Protein AF-A0A0P7HEC7-F1 (afdb_monomer_lite)

pLDDT: mean 74.27, std 22.06, range [27.86, 97.38]

Structure (mmCIF, N/CA/C/O backbone):
data_AF-A0A0P7HEC7-F1
#
_entry.id   AF-A0A0P7HEC7-F1
#
loop_
_atom_site.group_PDB
_atom_site.id
_atom_site.type_symbol
_atom_site.label_atom_id
_atom_site.label_alt_id
_atom_site.label_comp_id
_atom_site.label_asym_id
_atom_site.label_entity_id
_atom_site.label_seq_id
_atom_site.pdbx_PDB_ins_code
_atom_site.Cartn_x
_atom_site.Cartn_y
_atom_site.Cartn_z
_atom_site.occupancy
_atom_site.B_iso_or_equiv
_atom_site.auth_seq_id
_atom_site.auth_comp_id
_atom_site.auth_asym_id
_atom_site.auth_atom_id
_atom_site.pdbx_PDB_model_num
ATOM 1 N N . MET A 1 1 ? -49.179 41.504 52.721 1.00 42.25 1 MET A N 1
ATOM 2 C CA . MET A 1 1 ? -49.338 40.264 51.941 1.00 42.25 1 MET A CA 1
ATOM 3 C C . MET A 1 1 ? -48.075 40.145 51.102 1.00 42.25 1 MET A C 1
ATOM 5 O O . MET A 1 1 ? -48.027 40.761 50.051 1.00 42.25 1 MET A O 1
ATOM 9 N N . SER A 1 2 ? -46.944 39.701 51.650 1.00 48.88 2 SER A N 1
ATOM 10 C CA . SER A 1 2 ? -46.629 38.392 52.275 1.00 48.88 2 SER A CA 1
ATOM 11 C C . SER A 1 2 ? -45.800 37.576 51.281 1.00 48.88 2 SER A C 1
ATOM 13 O O . SER A 1 2 ? -46.114 37.597 50.097 1.00 48.88 2 SER A O 1
ATOM 15 N N . ASP A 1 3 ? -44.767 36.846 51.680 1.00 44.19 3 ASP A N 1
ATOM 16 C CA . ASP A 1 3 ? -43.976 36.936 52.916 1.00 44.19 3 ASP A CA 1
ATOM 17 C C . ASP A 1 3 ? -42.565 36.414 52.612 1.00 44.19 3 ASP A C 1
ATOM 19 O O . ASP A 1 3 ? -42.391 35.676 51.638 1.00 44.19 3 ASP A O 1
ATOM 23 N N . SER A 1 4 ? -41.555 36.807 53.390 1.00 49.16 4 SER A N 1
ATOM 24 C CA . SER A 1 4 ? -40.197 36.287 53.172 1.00 49.16 4 SER A CA 1
ATOM 25 C C . SER A 1 4 ? -40.102 34.839 53.649 1.00 49.16 4 SER A C 1
ATOM 27 O O . SER A 1 4 ? -40.561 34.517 54.740 1.00 49.16 4 SER A O 1
ATOM 29 N N . GLY A 1 5 ? -39.479 33.977 52.840 1.00 49.50 5 GLY A N 1
ATOM 30 C CA . GLY A 1 5 ? -39.213 32.588 53.210 1.00 49.50 5 GLY A CA 1
ATOM 31 C C . GLY A 1 5 ? -38.307 32.502 54.439 1.00 49.50 5 GLY A C 1
ATOM 32 O O . GLY A 1 5 ? -37.194 33.025 54.425 1.00 49.50 5 GLY A O 1
ATOM 33 N N . ASP A 1 6 ? -38.825 31.857 55.479 1.00 54.97 6 ASP A N 1
ATOM 34 C CA . ASP A 1 6 ? -38.212 31.697 56.797 1.00 54.97 6 ASP A CA 1
ATOM 35 C C . ASP A 1 6 ? -36.971 30.778 56.773 1.00 54.97 6 ASP A C 1
ATOM 37 O O . ASP A 1 6 ? -36.900 29.826 55.991 1.00 54.97 6 ASP A O 1
ATOM 41 N N . LEU A 1 7 ? -35.993 31.070 57.636 1.00 51.75 7 LEU A N 1
ATOM 42 C CA . LEU A 1 7 ? -34.738 30.326 57.801 1.00 51.75 7 LEU A CA 1
ATOM 43 C C . LEU A 1 7 ? -34.460 30.089 59.297 1.00 51.75 7 LEU A C 1
ATOM 45 O O . LEU A 1 7 ? -33.872 30.931 59.973 1.00 51.75 7 LEU A O 1
ATOM 49 N N . GLY A 1 8 ? -34.826 28.901 59.776 1.00 38.62 8 GLY A N 1
ATOM 50 C CA . GLY A 1 8 ? -34.527 28.333 61.099 1.00 38.62 8 GLY A CA 1
ATOM 51 C C . GLY A 1 8 ? -35.087 26.904 61.130 1.00 38.62 8 GLY A C 1
ATOM 52 O O . GLY A 1 8 ? -36.116 26.649 60.517 1.00 38.62 8 GLY A O 1
ATOM 53 N N . ASP A 1 9 ? -34.452 25.887 61.704 1.00 49.09 9 ASP A N 1
ATOM 54 C CA . ASP A 1 9 ? -33.803 25.830 63.015 1.00 49.09 9 ASP A CA 1
ATOM 55 C C . ASP A 1 9 ? -32.771 24.674 63.041 1.00 49.09 9 ASP A C 1
ATOM 57 O O . ASP A 1 9 ? -32.895 23.694 62.302 1.00 49.09 9 ASP A O 1
ATOM 61 N N . PHE A 1 10 ? -31.757 24.785 63.898 1.00 44.22 10 PHE A N 1
ATOM 62 C CA . PHE A 1 10 ? -30.778 23.745 64.213 1.00 44.22 10 PHE A CA 1
ATOM 63 C C . PHE A 1 10 ? -30.640 23.691 65.737 1.00 44.22 10 PHE A C 1
ATOM 65 O O . PHE A 1 10 ? -30.068 24.608 66.325 1.00 44.22 10 PHE A O 1
ATOM 72 N N . THR A 1 11 ? -31.129 22.623 66.375 1.00 45.97 11 THR A N 1
ATOM 73 C CA . THR A 1 11 ? -30.955 22.403 67.822 1.00 45.97 11 THR A CA 1
ATOM 74 C C . THR A 1 11 ? -30.885 20.913 68.208 1.00 45.97 11 THR A C 1
ATOM 76 O O . THR A 1 11 ? -31.860 20.172 68.154 1.00 45.97 11 THR A O 1
ATOM 79 N N . ASP A 1 12 ? -29.673 20.503 68.587 1.00 41.62 12 ASP A N 1
ATOM 80 C CA . ASP A 1 12 ? -29.275 19.627 69.706 1.00 41.62 12 ASP A CA 1
ATOM 81 C C . ASP A 1 12 ? -30.075 18.365 70.122 1.00 41.62 12 ASP A C 1
ATOM 83 O O . ASP A 1 12 ? -31.046 18.391 70.872 1.00 41.62 12 ASP A O 1
ATOM 87 N N . TYR A 1 13 ? -29.499 17.213 69.762 1.00 40.72 13 TYR A N 1
ATOM 88 C CA . TYR A 1 13 ? -28.822 16.261 70.674 1.00 40.72 13 TYR A CA 1
ATOM 89 C C . TYR A 1 13 ? -29.339 16.055 72.126 1.00 40.72 13 TYR A C 1
ATOM 91 O O . TYR A 1 13 ? -29.051 16.854 73.016 1.00 40.72 13 TYR A O 1
ATOM 99 N N . ALA A 1 14 ? -29.903 14.869 72.424 1.00 39.88 14 ALA A N 1
ATOM 100 C CA . ALA A 1 14 ? -29.883 14.248 73.765 1.00 39.88 14 ALA A CA 1
ATOM 101 C C . ALA A 1 14 ? -30.193 12.727 73.737 1.00 39.88 14 ALA A C 1
ATOM 103 O O . ALA A 1 14 ? -31.122 12.306 73.053 1.00 39.88 14 ALA A O 1
ATOM 104 N N . GLY A 1 15 ? -29.473 11.921 74.540 1.00 36.81 15 GLY A N 1
ATOM 105 C CA . GLY A 1 15 ? -29.709 10.472 74.745 1.00 36.81 15 GLY A CA 1
ATOM 106 C C . GLY A 1 15 ? -28.471 9.602 74.439 1.00 36.81 15 GLY A C 1
ATOM 107 O O . GLY A 1 15 ? -28.297 9.224 73.291 1.00 36.81 15 GLY A O 1
ATOM 108 N N . SER A 1 16 ? -27.486 9.357 75.317 1.00 37.19 16 SER A N 1
ATOM 109 C CA . SER A 1 16 ? -27.449 8.939 76.741 1.00 37.19 16 SER A CA 1
ATOM 110 C C . SER A 1 16 ? -27.367 7.413 76.952 1.00 37.19 16 SER A C 1
ATOM 112 O O . SER A 1 16 ? -28.345 6.711 76.704 1.00 37.19 16 SER A O 1
ATOM 114 N N . GLY A 1 17 ? -26.244 6.953 77.530 1.00 34.25 17 GLY A N 1
ATOM 115 C CA . GLY A 1 17 ? -26.183 5.795 78.441 1.00 34.25 17 GLY A CA 1
ATOM 116 C C . GLY A 1 17 ? -25.389 4.556 77.991 1.00 34.25 17 GLY A C 1
ATOM 117 O O . GLY A 1 17 ? -25.872 3.807 77.147 1.00 34.25 17 GLY A O 1
ATOM 118 N N . GLY A 1 18 ? -24.251 4.270 78.650 1.00 33.72 18 GLY A N 1
ATOM 119 C CA . GLY A 1 18 ? -23.611 2.939 78.637 1.00 33.72 18 GLY A CA 1
ATOM 120 C C . GLY A 1 18 ? -22.081 2.929 78.788 1.00 33.72 18 GLY A C 1
ATOM 121 O O . GLY A 1 18 ? -21.397 2.684 77.800 1.00 33.72 18 GLY A O 1
ATOM 122 N N . ASP A 1 19 ? -21.562 3.173 79.996 1.00 35.56 19 ASP A N 1
ATOM 123 C CA . ASP A 1 19 ? -20.121 3.133 80.327 1.00 35.56 19 ASP A CA 1
ATOM 124 C C . ASP A 1 19 ? -19.626 1.734 80.796 1.00 35.56 19 ASP A C 1
ATOM 126 O O . ASP A 1 19 ? -20.445 0.891 81.165 1.00 35.56 19 ASP A O 1
ATOM 130 N N . ASP A 1 20 ? -18.287 1.576 80.865 1.00 36.34 20 ASP A N 1
ATOM 131 C CA . ASP A 1 20 ? -17.500 0.747 81.824 1.00 36.34 20 ASP A CA 1
ATOM 132 C C . ASP A 1 20 ? -17.572 -0.814 81.755 1.00 36.34 20 ASP A C 1
ATOM 134 O O . ASP A 1 20 ? -18.636 -1.407 81.641 1.00 36.34 20 ASP A O 1
ATOM 138 N N . ASP A 1 21 ? -16.511 -1.635 81.871 1.00 33.78 21 ASP A N 1
ATOM 139 C CA . ASP A 1 21 ? -15.107 -1.480 82.305 1.00 33.78 21 ASP A CA 1
ATOM 140 C C . ASP A 1 21 ? -14.272 -2.767 81.980 1.00 33.78 21 ASP A C 1
ATOM 142 O O . ASP A 1 21 ? -14.770 -3.792 81.511 1.00 33.78 21 ASP A O 1
ATOM 146 N N . ALA A 1 22 ? -12.972 -2.675 82.242 1.00 34.56 22 ALA A N 1
ATOM 147 C CA . ALA A 1 22 ? -11.799 -3.450 81.873 1.00 34.56 22 ALA A CA 1
ATOM 148 C C . ALA A 1 22 ? -11.555 -4.893 82.418 1.00 34.56 22 ALA A C 1
ATOM 150 O O . ALA A 1 22 ? -11.567 -5.157 83.614 1.00 34.56 22 ALA A O 1
ATOM 151 N N . SER A 1 23 ? -10.955 -5.712 81.535 1.00 33.25 23 SER A N 1
ATOM 152 C CA . SER A 1 23 ? -9.650 -6.416 81.716 1.00 33.25 23 SER A CA 1
ATOM 153 C C . SER A 1 23 ? -9.446 -7.681 82.592 1.00 33.25 23 SER A C 1
ATOM 155 O O . SER A 1 23 ? -10.156 -7.956 83.547 1.00 33.25 23 SER A O 1
ATOM 157 N N . ALA A 1 24 ? -8.337 -8.373 82.250 1.00 33.00 24 ALA A N 1
ATOM 158 C CA . ALA A 1 24 ? -7.651 -9.516 82.891 1.00 33.00 24 ALA A CA 1
ATOM 159 C C . ALA A 1 24 ? -8.385 -10.884 82.820 1.00 33.00 24 ALA A C 1
ATOM 161 O O . ALA A 1 24 ? -9.403 -11.068 83.471 1.00 33.00 24 ALA A O 1
ATOM 162 N N . ALA A 1 25 ? -8.029 -11.872 81.983 1.00 33.06 25 ALA A N 1
ATOM 163 C CA . ALA A 1 25 ? -6.751 -12.513 81.594 1.00 33.06 25 ALA A CA 1
ATOM 164 C C . ALA A 1 25 ? -6.381 -13.762 82.426 1.00 33.06 25 ALA A C 1
ATOM 166 O O . ALA A 1 25 ? -6.051 -13.644 83.601 1.00 33.06 25 ALA A O 1
ATOM 167 N N . ASP A 1 26 ? -6.325 -14.922 81.757 1.00 28.77 26 ASP A N 1
ATOM 168 C CA . ASP A 1 26 ? -5.319 -15.972 81.991 1.00 28.77 26 ASP A CA 1
ATOM 169 C C . ASP A 1 26 ? -5.046 -16.742 80.672 1.00 28.77 26 ASP A C 1
ATOM 171 O O . ASP A 1 26 ? -5.856 -16.682 79.742 1.00 28.77 26 ASP A O 1
ATOM 175 N N . ALA A 1 27 ? -3.883 -17.387 80.565 1.00 36.97 27 ALA A N 1
ATOM 176 C CA . ALA A 1 27 ? -3.348 -18.071 79.372 1.00 36.97 27 ALA A CA 1
ATOM 177 C C . ALA A 1 27 ? -3.635 -19.603 79.421 1.00 36.97 27 ALA A C 1
ATOM 179 O O . ALA A 1 27 ? -4.270 -20.056 80.368 1.00 36.97 27 ALA A O 1
ATOM 180 N N . SER A 1 28 ? -3.250 -20.515 78.514 1.00 33.62 28 SER A N 1
ATOM 181 C CA . SER A 1 28 ? -2.680 -20.528 77.146 1.00 33.62 28 SER A CA 1
ATOM 182 C C . SER A 1 28 ? -3.272 -21.780 76.409 1.00 33.62 28 SER A C 1
ATOM 184 O O . SER A 1 28 ? -4.216 -22.370 76.932 1.00 33.62 28 SER A O 1
ATOM 186 N N . ASP A 1 29 ? -2.891 -22.277 75.221 1.00 31.03 29 ASP A N 1
ATOM 187 C CA . ASP A 1 29 ? -1.738 -22.082 74.319 1.00 31.03 29 ASP A CA 1
ATOM 188 C C . ASP A 1 29 ? -2.069 -22.566 72.873 1.00 31.03 29 ASP A C 1
ATOM 190 O O . ASP A 1 29 ? -3.191 -22.995 72.607 1.00 31.03 29 ASP A O 1
ATOM 194 N N . ASP A 1 30 ? -1.047 -22.597 72.007 1.00 31.50 30 ASP A N 1
ATOM 195 C CA . ASP A 1 30 ? -0.931 -23.316 70.713 1.00 31.50 30 ASP A CA 1
ATOM 196 C C . ASP A 1 30 ? -1.566 -22.694 69.439 1.00 31.50 30 ASP A C 1
ATOM 198 O O . ASP A 1 30 ? -2.582 -22.000 69.457 1.00 31.50 30 ASP A O 1
ATOM 202 N N . ALA A 1 31 ? -0.876 -22.876 68.304 1.00 40.12 31 ALA A N 1
ATOM 203 C CA . ALA A 1 31 ? -0.854 -21.959 67.148 1.00 40.12 31 ALA A CA 1
ATOM 204 C C . ALA A 1 31 ? -0.871 -22.711 65.781 1.00 40.12 31 ALA A C 1
ATOM 206 O O . ALA A 1 31 ? -0.794 -23.937 65.774 1.00 40.12 31 ALA A O 1
ATOM 207 N N . PRO A 1 32 ? -0.784 -22.047 64.600 1.00 43.28 32 PRO A N 1
ATOM 208 C CA . PRO A 1 32 ? -1.551 -20.890 64.098 1.00 43.28 32 PRO A CA 1
ATOM 209 C C . PRO A 1 32 ? -2.099 -21.053 62.642 1.00 43.28 32 PRO A C 1
ATOM 211 O O . PRO A 1 32 ? -1.653 -21.929 61.911 1.00 43.28 32 PRO A O 1
ATOM 214 N N . ALA A 1 33 ? -2.930 -20.080 62.211 1.00 31.56 33 ALA A N 1
ATOM 215 C CA . ALA A 1 33 ? -3.177 -19.594 60.823 1.00 31.56 33 ALA A CA 1
ATOM 216 C C . ALA A 1 33 ? -3.774 -20.577 59.773 1.00 31.56 33 ALA A C 1
ATOM 218 O O . ALA A 1 33 ? -3.393 -21.732 59.676 1.00 31.56 33 ALA A O 1
ATOM 219 N N . GLU A 1 34 ? -4.760 -20.222 58.943 1.00 32.44 34 GLU A N 1
ATOM 220 C CA . GLU A 1 34 ? -4.893 -19.064 58.035 1.00 32.44 34 GLU A CA 1
ATOM 221 C C . GLU A 1 34 ? -6.385 -18.728 57.790 1.00 32.44 34 GLU A C 1
ATOM 223 O O . GLU A 1 34 ? -7.250 -19.598 57.908 1.00 32.44 34 GLU A O 1
ATOM 228 N N . ALA A 1 35 ? -6.703 -17.481 57.420 1.00 35.28 35 ALA A N 1
ATOM 229 C CA . ALA A 1 35 ? -8.081 -17.022 57.206 1.00 35.28 35 ALA A CA 1
ATOM 230 C C . ALA A 1 35 ? -8.485 -17.021 55.719 1.00 35.28 35 ALA A C 1
ATOM 232 O O . ALA A 1 35 ? -7.772 -16.476 54.881 1.00 35.28 35 ALA A O 1
ATOM 233 N N . ALA A 1 36 ? -9.669 -17.555 55.404 1.00 32.94 36 ALA A N 1
ATOM 234 C CA . ALA A 1 36 ? -10.265 -17.510 54.066 1.00 32.94 36 ALA A CA 1
ATOM 235 C C . ALA A 1 36 ? -11.596 -16.740 54.097 1.00 32.94 36 ALA A C 1
ATOM 237 O O . ALA A 1 36 ? -12.662 -17.309 54.340 1.00 32.94 36 ALA A O 1
ATOM 238 N N . ASP A 1 37 ? -11.519 -15.428 53.871 1.00 33.88 37 ASP A N 1
ATOM 239 C CA . ASP A 1 37 ? -12.695 -14.571 53.709 1.00 33.88 37 ASP A CA 1
ATOM 240 C C . ASP A 1 37 ? -13.372 -14.858 52.355 1.00 33.88 37 ASP A C 1
ATOM 242 O O . ASP A 1 37 ? -12.720 -14.906 51.309 1.00 33.88 37 ASP A O 1
ATOM 246 N N . THR A 1 38 ? -14.681 -15.115 52.368 1.00 37.22 38 THR A N 1
ATOM 247 C CA . THR A 1 38 ? -15.406 -15.656 51.205 1.00 37.22 38 THR A CA 1
ATOM 248 C C . THR A 1 38 ? -16.001 -14.527 50.364 1.00 37.22 38 THR A C 1
ATOM 250 O O . THR A 1 38 ? -17.204 -14.262 50.397 1.00 37.22 38 THR A O 1
ATOM 253 N N . ALA A 1 39 ? -15.152 -13.858 49.584 1.00 39.12 39 ALA A N 1
ATOM 254 C CA . ALA A 1 39 ? -15.600 -12.901 48.576 1.00 39.12 39 ALA A CA 1
ATOM 255 C C . ALA A 1 39 ? -16.172 -13.636 47.349 1.00 39.12 39 ALA A C 1
ATOM 257 O O . ALA A 1 39 ? -15.481 -14.424 46.706 1.00 39.12 39 ALA A O 1
ATOM 258 N N . ALA A 1 40 ? -17.436 -13.366 47.007 1.00 44.44 40 ALA A N 1
ATOM 259 C CA . ALA A 1 40 ? -18.069 -13.912 45.808 1.00 44.44 40 ALA A CA 1
ATOM 260 C C . ALA A 1 40 ? -17.421 -13.322 44.542 1.00 44.44 40 ALA A C 1
ATOM 262 O O . ALA A 1 40 ? -17.649 -12.162 44.192 1.00 44.44 40 ALA A O 1
ATOM 263 N N . GLU A 1 41 ? -16.594 -14.119 43.865 1.00 38.53 41 GLU A N 1
ATOM 264 C CA . GLU A 1 41 ? -15.901 -13.710 42.647 1.00 38.53 41 GLU A CA 1
ATOM 265 C C . GLU A 1 41 ? -16.876 -13.654 41.459 1.00 38.53 41 GLU A C 1
ATOM 267 O O . GLU A 1 41 ? -17.589 -14.614 41.165 1.00 38.53 41 GLU A O 1
ATOM 272 N N . PHE A 1 42 ? -16.921 -12.511 40.767 1.00 36.25 42 PHE A N 1
ATOM 273 C CA . PHE A 1 42 ? -17.728 -12.355 39.556 1.00 36.25 42 PHE A CA 1
ATOM 274 C C . PHE A 1 42 ? -17.158 -13.227 38.433 1.00 36.25 42 PHE A C 1
ATOM 276 O O . PHE A 1 42 ? -16.087 -12.934 37.895 1.00 36.25 42 PHE A O 1
ATOM 283 N N . GLU A 1 43 ? -17.908 -14.260 38.049 1.00 32.28 43 GLU A N 1
ATOM 284 C CA . GLU A 1 43 ? -17.582 -15.159 36.944 1.00 32.28 43 GLU A CA 1
ATOM 285 C C . GLU A 1 43 ? -17.483 -14.374 35.625 1.00 32.28 43 GLU A C 1
ATOM 287 O O . GLU A 1 43 ? -18.479 -14.012 34.990 1.00 32.28 43 GLU A O 1
ATOM 292 N N . ARG A 1 44 ? -16.248 -14.065 35.213 1.00 33.50 44 ARG A N 1
ATOM 293 C CA . ARG A 1 44 ? -15.984 -13.458 33.908 1.00 33.50 44 ARG A CA 1
ATOM 294 C C . ARG A 1 44 ? -16.252 -14.513 32.846 1.00 33.50 44 ARG A C 1
ATOM 296 O O . ARG A 1 44 ? -15.486 -15.466 32.734 1.00 33.50 44 ARG A O 1
ATOM 303 N N . TYR A 1 45 ? -17.289 -14.305 32.039 1.00 28.34 45 TYR A N 1
ATOM 304 C CA . TYR A 1 45 ? -17.530 -15.107 30.843 1.00 28.34 45 TYR A CA 1
ATOM 305 C C . TYR A 1 45 ? -16.305 -15.055 29.924 1.00 28.34 45 TYR A C 1
ATOM 307 O O . TYR A 1 45 ? -16.082 -14.080 29.204 1.00 28.34 45 TYR A O 1
ATOM 315 N N . GLY A 1 46 ? -15.512 -16.124 29.952 1.00 27.86 46 GLY A N 1
ATOM 316 C CA . GLY A 1 46 ? -14.469 -16.378 28.976 1.00 27.86 46 GLY A CA 1
ATOM 317 C C . GLY A 1 46 ? -15.110 -16.780 27.657 1.00 27.86 46 GLY A C 1
ATOM 318 O O . GLY A 1 46 ? -15.297 -17.963 27.393 1.00 27.86 46 GLY A O 1
ATOM 319 N N . THR A 1 47 ? -15.448 -15.804 26.814 1.00 33.94 47 THR A N 1
ATOM 320 C CA . THR A 1 47 ? -15.670 -16.069 25.390 1.00 33.94 47 THR A CA 1
ATOM 321 C C . THR A 1 47 ? -14.328 -16.397 24.747 1.00 33.94 47 THR A C 1
ATOM 323 O O . THR A 1 47 ? -13.668 -15.518 24.192 1.00 33.94 47 THR A O 1
ATOM 326 N N . GLU A 1 48 ? -13.915 -17.660 24.842 1.00 29.39 48 GLU A N 1
ATOM 327 C CA . GLU A 1 48 ? -12.872 -18.208 23.981 1.00 29.39 48 GLU A CA 1
ATOM 328 C C . GLU A 1 48 ? -13.364 -18.119 22.532 1.00 29.39 48 GLU A C 1
ATOM 330 O O . GLU A 1 48 ? -14.343 -18.762 22.139 1.00 29.39 48 GLU A O 1
ATOM 335 N N . ALA A 1 49 ? -12.718 -17.265 21.739 1.00 34.91 49 ALA A N 1
ATOM 336 C CA . ALA A 1 49 ? -13.017 -17.126 20.326 1.00 34.91 49 ALA A CA 1
ATOM 337 C C . ALA A 1 49 ? -12.543 -18.389 19.593 1.00 34.91 49 ALA A C 1
ATOM 339 O O . ALA A 1 49 ? -11.367 -18.553 19.283 1.00 34.91 49 ALA A O 1
ATOM 340 N N . ALA A 1 50 ? -13.468 -19.308 19.316 1.00 32.66 50 ALA A N 1
ATOM 341 C CA . ALA A 1 50 ? -13.197 -20.470 18.478 1.00 32.66 50 ALA A CA 1
ATOM 342 C C . ALA A 1 50 ? -13.075 -20.037 17.003 1.00 32.66 50 ALA A C 1
ATOM 344 O O . ALA A 1 50 ? -14.028 -20.134 16.228 1.00 32.66 50 ALA A O 1
ATOM 345 N N . GLY A 1 51 ? -11.901 -19.533 16.619 1.00 35.00 51 GLY A N 1
ATOM 346 C CA . GLY A 1 51 ? -11.606 -19.042 15.276 1.00 35.00 51 GLY A CA 1
ATOM 347 C C . GLY A 1 51 ? -10.105 -18.943 15.006 1.00 35.00 51 GLY A C 1
ATOM 348 O O . GLY A 1 51 ? -9.283 -18.955 15.918 1.00 35.00 51 GLY A O 1
ATOM 349 N N . ALA A 1 52 ? -9.727 -18.879 13.729 1.00 38.19 52 ALA A N 1
ATOM 350 C CA . ALA A 1 52 ? -8.336 -18.675 13.337 1.00 38.19 52 ALA A CA 1
ATOM 351 C C . ALA A 1 52 ? -7.960 -17.189 13.489 1.00 38.19 52 ALA A C 1
ATOM 353 O O . ALA A 1 52 ? -8.042 -16.430 12.524 1.00 38.19 52 ALA A O 1
ATOM 354 N N . ASP A 1 53 ? -7.535 -16.790 14.692 1.00 50.41 53 ASP A N 1
ATOM 355 C CA . ASP A 1 53 ? -7.170 -15.411 15.080 1.00 50.41 53 ASP A CA 1
ATOM 356 C C . ASP A 1 53 ? -5.859 -14.891 14.432 1.00 50.41 53 ASP A C 1
ATOM 358 O O . ASP A 1 53 ? -5.031 -14.235 15.061 1.00 50.41 53 ASP A O 1
ATOM 362 N N . GLN A 1 54 ? -5.649 -15.163 13.141 1.00 59.97 54 GLN A N 1
ATOM 363 C CA . GLN A 1 54 ? -4.524 -14.667 12.337 1.00 59.97 54 GLN A CA 1
ATOM 364 C C . GLN A 1 54 ? -4.922 -13.406 11.548 1.00 59.97 54 GLN A C 1
ATOM 366 O O . GLN A 1 54 ? -4.779 -13.332 10.326 1.00 59.97 54 GLN A O 1
ATOM 371 N N . GLY A 1 55 ? -5.456 -12.409 12.255 1.00 68.62 55 GLY A N 1
ATOM 372 C CA . GLY A 1 55 ? -5.853 -11.112 11.703 1.00 68.62 55 GLY A CA 1
ATOM 373 C C . GLY A 1 55 ? -5.500 -9.964 12.647 1.00 68.62 55 GLY A C 1
ATOM 374 O O . GLY A 1 55 ? -5.463 -10.140 13.863 1.00 68.62 55 GLY A O 1
ATOM 375 N N . LEU A 1 56 ? -5.258 -8.777 12.086 1.00 79.38 56 LEU A N 1
ATOM 376 C CA . LEU A 1 56 ? -4.985 -7.558 12.858 1.00 79.38 56 LEU A CA 1
ATOM 377 C C . LEU A 1 56 ? -6.265 -6.988 13.489 1.00 79.38 56 LEU A C 1
ATOM 379 O O . LEU A 1 56 ? -6.222 -6.345 14.539 1.00 79.38 56 LEU A O 1
ATOM 383 N N . GLY A 1 57 ? -7.411 -7.212 12.842 1.00 85.06 57 GLY A N 1
ATOM 384 C CA . GLY A 1 57 ? -8.681 -6.614 13.232 1.00 85.06 57 GLY A CA 1
ATOM 385 C C . GLY A 1 57 ? -9.871 -7.060 12.386 1.00 85.06 57 GLY A C 1
ATOM 386 O O . GLY A 1 57 ? -9.761 -7.965 11.560 1.00 85.06 57 GLY A O 1
ATOM 387 N N . THR A 1 58 ? -11.013 -6.397 12.567 1.00 89.56 58 THR A N 1
ATOM 388 C CA . THR A 1 58 ? -12.258 -6.649 11.816 1.00 89.56 58 THR A CA 1
ATOM 389 C C . THR A 1 58 ? -12.860 -5.363 11.261 1.00 89.56 58 THR A C 1
ATOM 391 O O . THR A 1 58 ? -12.836 -4.320 11.915 1.00 89.56 58 THR A O 1
ATOM 394 N N . VAL A 1 59 ? -13.444 -5.424 10.059 1.00 87.62 59 VAL A N 1
ATOM 395 C CA . VAL A 1 59 ? -14.182 -4.301 9.455 1.00 87.62 59 VAL A CA 1
ATOM 396 C C . VAL A 1 59 ? -15.371 -3.912 10.338 1.00 87.62 59 VAL A C 1
ATOM 398 O O . VAL A 1 59 ? -16.278 -4.714 10.572 1.00 87.62 59 VAL A O 1
ATOM 401 N N . SER A 1 60 ? -15.393 -2.659 10.786 1.00 84.25 60 SER A N 1
ATOM 402 C CA . SER A 1 60 ? -16.439 -2.095 11.637 1.00 84.25 60 SER A CA 1
ATOM 403 C C . SER A 1 60 ? -17.444 -1.265 10.836 1.00 84.25 60 SER A C 1
ATOM 405 O O . SER A 1 60 ? -17.108 -0.625 9.843 1.00 84.25 60 SER A O 1
ATOM 407 N N . VAL A 1 61 ? -18.688 -1.236 11.320 1.00 81.88 61 VAL A N 1
ATOM 408 C CA . VAL A 1 61 ? -19.791 -0.408 10.791 1.00 81.88 61 VAL A CA 1
ATOM 409 C C . VAL A 1 61 ? -20.113 0.765 11.727 1.00 81.88 61 VAL A C 1
ATOM 411 O O . VAL A 1 61 ? -20.972 1.583 11.412 1.00 81.88 61 VAL A O 1
ATOM 414 N N . SER A 1 62 ? -19.444 0.872 12.882 1.00 70.50 62 SER A N 1
ATOM 415 C CA . SER A 1 62 ? -19.843 1.760 13.990 1.00 70.50 62 SER A CA 1
ATOM 416 C C . SER A 1 62 ? -19.933 3.251 13.639 1.00 70.50 62 SER A C 1
ATOM 418 O O . SER A 1 62 ? -20.630 3.987 14.331 1.00 70.50 62 SER A O 1
ATOM 420 N N . GLN A 1 63 ? -19.272 3.700 12.567 1.00 65.44 63 GLN A N 1
ATOM 421 C CA . GLN A 1 63 ? -19.334 5.077 12.053 1.00 65.44 63 GLN A CA 1
ATOM 422 C C . GLN A 1 63 ? -19.709 5.133 10.555 1.00 65.44 63 GLN A C 1
ATOM 424 O O . GLN A 1 63 ? -19.411 6.095 9.846 1.00 65.44 63 GLN A O 1
ATOM 429 N N . GLY A 1 64 ? -20.395 4.092 10.075 1.00 72.38 64 GLY A N 1
ATOM 430 C CA . GLY A 1 64 ? -20.713 3.874 8.668 1.00 72.38 64 GLY A CA 1
ATOM 431 C C . GLY A 1 64 ? -19.671 3.008 7.958 1.00 72.38 64 GLY A C 1
ATOM 432 O O . GLY A 1 64 ? -18.494 3.006 8.309 1.00 72.38 64 GLY A O 1
ATOM 433 N N . LEU A 1 65 ? -20.135 2.265 6.953 1.00 86.94 65 LEU A N 1
ATOM 434 C CA . LEU A 1 65 ? -19.317 1.412 6.096 1.00 86.94 65 LEU A CA 1
ATOM 435 C C . LEU A 1 65 ? -19.719 1.682 4.638 1.00 86.94 65 LEU A C 1
ATOM 437 O O . LEU A 1 65 ? -20.803 1.287 4.208 1.00 86.94 65 LEU A O 1
ATOM 441 N N . ARG A 1 66 ? -18.887 2.427 3.906 1.00 90.12 66 ARG A 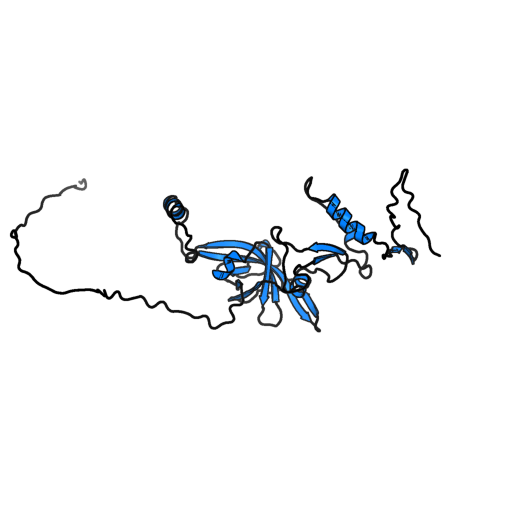N 1
ATOM 442 C CA . ARG A 1 66 ? -19.189 2.974 2.574 1.00 90.12 66 ARG A CA 1
ATOM 443 C C . ARG A 1 66 ? -17.934 3.012 1.706 1.00 90.12 66 ARG A C 1
ATOM 445 O O . ARG A 1 66 ? -16.880 3.434 2.163 1.00 90.12 66 ARG A O 1
ATOM 452 N N . VAL A 1 67 ? -18.088 2.669 0.432 1.00 89.19 67 VAL A N 1
ATOM 453 C CA . VAL A 1 67 ? -17.164 3.046 -0.648 1.00 89.19 67 VAL A CA 1
ATOM 454 C C . VAL A 1 67 ? -17.906 4.029 -1.551 1.00 89.19 67 VAL A C 1
ATOM 456 O O . VAL A 1 67 ? -19.100 3.846 -1.803 1.00 89.19 67 VAL A O 1
ATOM 459 N N . SER A 1 68 ? -17.229 5.081 -2.001 1.00 89.56 68 SER A N 1
ATOM 460 C CA . SER A 1 68 ? -17.732 6.038 -2.992 1.00 89.56 68 SER A CA 1
ATOM 461 C C . SER A 1 68 ? -16.694 6.216 -4.107 1.00 89.56 68 SER A C 1
ATOM 463 O O . SER A 1 68 ? -15.542 5.816 -3.953 1.00 89.56 68 SER A O 1
ATOM 465 N N . GLN A 1 69 ? -17.099 6.787 -5.244 1.00 84.25 69 GLN A N 1
ATOM 466 C CA . GLN A 1 69 ? -16.142 7.206 -6.283 1.00 84.25 69 GLN A CA 1
ATOM 467 C C . GLN A 1 69 ? -15.385 8.475 -5.873 1.00 84.25 69 GLN A C 1
ATOM 469 O O . GLN A 1 69 ? -14.288 8.721 -6.365 1.00 84.25 69 GLN A O 1
ATOM 474 N N . ASP A 1 70 ? -15.977 9.261 -4.973 1.00 86.75 70 ASP A N 1
ATOM 475 C CA . ASP A 1 70 ? -15.295 10.338 -4.272 1.00 86.75 70 ASP A CA 1
ATOM 476 C C . ASP A 1 70 ? -14.544 9.755 -3.061 1.00 86.75 70 ASP A C 1
ATOM 478 O O . ASP A 1 70 ? -15.129 9.048 -2.232 1.00 86.75 70 ASP A O 1
ATOM 482 N N . GLY A 1 71 ? -13.239 10.019 -2.977 1.00 80.75 71 GLY A N 1
ATOM 483 C CA . GLY A 1 71 ? -12.391 9.529 -1.890 1.00 80.75 71 GLY A CA 1
ATOM 484 C C . GLY A 1 71 ? -12.846 10.065 -0.533 1.00 80.75 71 GLY A C 1
ATOM 485 O O . GLY A 1 71 ? -12.976 9.289 0.412 1.00 80.75 71 GLY A O 1
ATOM 486 N N . ASP A 1 72 ? -13.220 11.346 -0.477 1.00 85.06 72 ASP A N 1
ATOM 487 C CA . ASP A 1 72 ? -13.612 12.051 0.752 1.00 85.06 72 ASP A CA 1
ATOM 488 C C . ASP A 1 72 ? -14.949 11.535 1.333 1.00 85.06 72 ASP A C 1
ATOM 490 O O . ASP A 1 72 ? -15.296 11.766 2.496 1.00 85.06 72 ASP A O 1
ATOM 494 N N . GLU A 1 73 ? -15.722 10.803 0.526 1.00 87.44 73 GLU A N 1
ATOM 495 C CA . GLU A 1 73 ? -16.975 10.162 0.924 1.00 87.44 73 GLU A CA 1
ATOM 496 C C . GLU A 1 73 ? -16.830 8.685 1.329 1.00 87.44 73 GLU A C 1
ATOM 498 O O . GLU A 1 73 ? -17.799 8.078 1.811 1.00 87.44 73 GLU A O 1
ATOM 503 N N . THR A 1 74 ? -15.659 8.087 1.112 1.00 89.94 74 THR A N 1
ATOM 504 C CA . THR A 1 74 ? -15.380 6.698 1.482 1.00 89.94 74 THR A CA 1
ATOM 505 C C . THR A 1 74 ? -15.161 6.592 2.990 1.00 89.94 74 THR A C 1
ATOM 507 O O . THR A 1 74 ? -14.482 7.406 3.602 1.00 89.94 74 THR A O 1
ATOM 510 N N . ARG A 1 75 ? -15.780 5.588 3.618 1.00 91.12 75 ARG A N 1
ATOM 511 C CA . ARG A 1 75 ? -15.686 5.321 5.059 1.00 91.12 75 ARG A CA 1
ATOM 512 C C . ARG A 1 75 ? -15.520 3.832 5.282 1.00 91.12 75 ARG A C 1
ATOM 514 O O . ARG A 1 75 ? -16.491 3.076 5.287 1.00 91.12 75 ARG A O 1
ATOM 521 N N . LEU A 1 76 ? -14.276 3.423 5.467 1.00 92.38 76 LEU A N 1
ATOM 522 C CA . LEU A 1 76 ? -13.884 2.068 5.818 1.00 92.38 76 LEU A CA 1
ATOM 523 C C . LEU A 1 76 ? -13.058 2.150 7.095 1.00 92.38 76 LEU A C 1
ATOM 525 O O . LEU A 1 76 ? -12.024 2.812 7.124 1.00 92.38 76 LEU A O 1
ATOM 529 N N . ARG A 1 77 ? -13.514 1.494 8.164 1.00 93.31 77 ARG A N 1
ATOM 530 C CA . ARG A 1 77 ? -12.768 1.423 9.425 1.00 93.31 77 ARG A CA 1
ATOM 531 C C . ARG A 1 77 ? -12.624 -0.027 9.864 1.00 93.31 77 ARG A C 1
ATOM 533 O O . ARG A 1 77 ? -13.555 -0.812 9.696 1.00 93.31 77 ARG A O 1
ATOM 540 N N . ALA A 1 78 ? -11.489 -0.373 10.455 1.00 92.44 78 ALA A N 1
ATOM 541 C CA . ALA A 1 78 ? -11.280 -1.644 11.134 1.00 92.44 78 ALA A CA 1
ATOM 542 C C . ALA A 1 78 ? -11.033 -1.413 12.627 1.00 92.44 78 ALA A C 1
ATOM 544 O O . ALA A 1 78 ? -10.287 -0.512 13.003 1.00 92.44 78 ALA A O 1
ATOM 545 N N . PHE A 1 79 ? -11.653 -2.230 13.474 1.00 91.88 79 PHE A N 1
ATOM 546 C CA . PHE A 1 79 ? -11.283 -2.334 14.882 1.00 91.88 79 PHE A CA 1
ATOM 547 C C . PHE A 1 79 ? -10.049 -3.229 14.996 1.00 91.88 79 PHE A C 1
ATOM 549 O O . PHE A 1 79 ? -10.082 -4.364 14.523 1.00 91.88 79 PHE A O 1
ATOM 556 N N . ILE A 1 80 ? -8.982 -2.727 15.614 1.00 91.81 80 ILE A N 1
ATOM 557 C CA . ILE A 1 80 ? -7.715 -3.438 15.805 1.00 91.81 80 ILE A CA 1
ATOM 558 C C . ILE A 1 80 ? -7.696 -4.074 17.198 1.00 91.81 80 ILE A C 1
ATOM 560 O O . ILE A 1 80 ? -7.922 -3.403 18.213 1.00 91.81 80 ILE A O 1
ATOM 564 N N . THR A 1 81 ? -7.419 -5.377 17.256 1.00 88.81 81 THR A N 1
ATOM 565 C CA . THR A 1 81 ? -7.393 -6.123 18.523 1.00 88.81 81 THR A CA 1
ATOM 566 C C . THR A 1 81 ? -6.177 -5.729 19.364 1.00 88.81 81 THR A C 1
ATOM 568 O O . THR A 1 81 ? -5.139 -5.347 18.828 1.00 88.81 81 THR A O 1
ATOM 571 N N . THR A 1 82 ? -6.284 -5.807 20.697 1.00 84.75 82 THR A N 1
ATOM 572 C CA . THR A 1 82 ? -5.265 -5.262 21.618 1.00 84.75 82 THR A CA 1
ATOM 573 C C . THR A 1 82 ? -3.854 -5.796 21.356 1.00 84.75 82 THR A C 1
ATOM 575 O O . THR A 1 82 ? -2.910 -5.016 21.342 1.00 84.75 82 THR A O 1
ATOM 578 N N . GLY A 1 83 ? -3.705 -7.089 21.046 1.00 83.38 83 GLY A N 1
ATOM 579 C CA . GLY A 1 83 ? -2.401 -7.692 20.733 1.00 83.38 83 GLY A CA 1
ATOM 580 C C . GLY A 1 83 ? -1.745 -7.215 19.427 1.00 83.38 83 GLY A C 1
ATOM 581 O O . GLY A 1 83 ? -0.572 -7.493 19.214 1.00 83.38 83 GLY A O 1
ATOM 582 N N . ASN A 1 84 ? -2.476 -6.498 18.566 1.00 84.94 84 ASN A N 1
ATOM 583 C CA . ASN A 1 84 ? -2.015 -6.025 17.256 1.00 84.94 84 ASN A CA 1
ATOM 584 C C . ASN A 1 84 ? -1.851 -4.497 17.173 1.00 84.94 84 ASN A C 1
ATOM 586 O O . ASN A 1 84 ? -1.553 -3.958 16.109 1.00 84.94 84 ASN A O 1
ATOM 590 N N . ARG A 1 85 ? -2.050 -3.759 18.270 1.00 85.56 85 ARG A N 1
ATOM 591 C CA . ARG A 1 85 ? -1.976 -2.286 18.247 1.00 85.56 85 ARG A CA 1
ATOM 592 C C . ARG A 1 85 ? -0.561 -1.792 17.938 1.00 85.56 85 ARG A C 1
ATOM 594 O O . ARG A 1 85 ? -0.388 -0.899 17.112 1.00 85.56 85 ARG A O 1
ATOM 601 N N . ASP A 1 86 ? 0.442 -2.462 18.503 1.00 82.31 86 ASP A N 1
ATOM 602 C CA . ASP A 1 86 ? 1.862 -2.150 18.311 1.00 82.31 86 ASP A CA 1
ATOM 603 C C . ASP A 1 86 ? 2.449 -2.602 16.965 1.00 82.31 86 ASP A C 1
ATOM 605 O O . ASP A 1 86 ? 3.521 -2.115 16.594 1.00 82.31 86 ASP A O 1
ATOM 609 N N . SER A 1 87 ? 1.793 -3.489 16.207 1.00 81.19 87 SER A N 1
ATOM 610 C CA . SER A 1 87 ? 2.257 -3.906 14.869 1.00 81.19 87 SER A CA 1
ATOM 611 C C . SER A 1 87 ? 1.773 -2.972 13.755 1.00 81.19 87 SER A C 1
ATOM 613 O O . SER A 1 87 ? 2.435 -2.827 12.729 1.00 81.19 87 SER A O 1
ATOM 615 N N . VAL A 1 88 ? 0.656 -2.277 13.965 1.00 85.19 88 VAL A N 1
ATOM 616 C CA . VAL A 1 88 ? 0.002 -1.446 12.950 1.00 85.19 88 VAL A CA 1
ATOM 617 C C . VAL A 1 88 ? 0.694 -0.081 12.763 1.00 85.19 88 VAL A C 1
ATOM 619 O O . VAL A 1 88 ? 1.068 0.589 13.728 1.00 85.19 88 VAL A O 1
ATOM 622 N N . ARG A 1 89 ? 0.855 0.376 11.510 1.00 87.50 89 ARG A N 1
ATOM 623 C CA . ARG A 1 89 ? 1.422 1.695 11.155 1.00 87.50 89 ARG A CA 1
ATOM 624 C C . ARG A 1 89 ? 0.554 2.424 10.126 1.00 87.50 89 ARG A C 1
ATOM 626 O O . ARG A 1 89 ? -0.126 1.800 9.314 1.00 87.50 89 ARG A O 1
ATOM 633 N N . LEU A 1 90 ? 0.623 3.757 10.122 1.00 89.31 90 LEU A N 1
ATOM 634 C CA . LEU A 1 90 ? 0.079 4.575 9.031 1.00 89.31 90 LEU A CA 1
ATOM 635 C C . LEU A 1 90 ? 0.796 4.221 7.727 1.00 89.31 90 LEU A C 1
ATOM 637 O O . LEU A 1 90 ? 2.022 4.268 7.681 1.00 89.31 90 LEU A O 1
ATOM 641 N N . GLY A 1 91 ? 0.035 3.886 6.689 1.00 87.44 91 GLY A N 1
ATOM 642 C CA . GLY A 1 91 ? 0.525 3.400 5.401 1.00 87.44 91 GLY A CA 1
ATOM 643 C C . GLY A 1 91 ? 0.755 1.886 5.318 1.00 87.44 91 GLY A C 1
ATOM 644 O O . GLY A 1 91 ? 1.085 1.411 4.235 1.00 87.44 91 GLY A O 1
ATOM 645 N N . SER A 1 92 ? 0.564 1.111 6.399 1.00 89.94 92 SER A N 1
ATOM 646 C CA . SER A 1 92 ? 0.580 -0.359 6.310 1.00 89.94 92 SER A CA 1
ATOM 647 C C . SER A 1 92 ? -0.512 -0.847 5.359 1.00 89.94 92 SER A C 1
ATOM 649 O O . SER A 1 92 ? -1.619 -0.302 5.338 1.00 89.94 92 SER A O 1
ATOM 651 N N . TYR A 1 93 ? -0.206 -1.894 4.593 1.00 93.25 93 TYR A N 1
ATOM 652 C CA . TYR A 1 93 ? -1.134 -2.480 3.633 1.00 93.25 93 TYR A CA 1
ATOM 653 C C . TYR A 1 93 ? -1.914 -3.633 4.256 1.00 93.25 93 TYR A C 1
ATOM 655 O O . TYR A 1 93 ? -1.332 -4.530 4.867 1.00 93.25 93 TYR A O 1
ATOM 663 N N . LEU A 1 94 ? -3.232 -3.610 4.080 1.00 94.25 94 LEU A N 1
ATOM 664 C CA . LEU A 1 94 ? -4.155 -4.617 4.586 1.00 94.25 94 LEU A CA 1
ATOM 665 C C . LEU A 1 94 ? -4.889 -5.317 3.449 1.00 94.25 94 LEU A C 1
ATOM 667 O O . LEU A 1 94 ? -5.118 -4.757 2.377 1.00 94.25 94 LEU A O 1
ATOM 671 N N . LEU A 1 95 ? -5.319 -6.536 3.740 1.00 95.56 95 LEU A N 1
ATOM 672 C CA . LEU A 1 95 ? -6.154 -7.362 2.887 1.00 95.56 95 LEU A CA 1
ATOM 673 C C . LEU A 1 95 ? -7.424 -7.729 3.658 1.00 95.56 95 LEU A C 1
ATOM 675 O O . LEU A 1 95 ? -7.359 -8.222 4.785 1.00 95.56 95 LEU A O 1
ATOM 679 N N . VAL A 1 96 ? -8.577 -7.463 3.050 1.00 96.06 96 VAL A N 1
ATOM 680 C CA . VAL A 1 96 ? -9.908 -7.725 3.608 1.00 96.06 96 VAL A CA 1
ATOM 681 C C . VAL A 1 96 ? -10.667 -8.606 2.611 1.00 96.06 96 VAL A C 1
ATOM 683 O O . VAL A 1 96 ? -10.958 -8.139 1.508 1.00 96.06 96 VAL A O 1
ATOM 686 N N . PRO A 1 97 ? -10.971 -9.874 2.935 1.00 95.25 97 PRO A N 1
ATOM 687 C CA . PRO A 1 97 ? -11.626 -10.775 1.999 1.00 95.25 97 PRO A CA 1
ATOM 688 C C . PRO A 1 97 ? -13.078 -10.352 1.756 1.00 95.25 97 PRO A C 1
ATOM 690 O O . PRO A 1 97 ? -13.774 -9.872 2.660 1.00 95.25 97 PRO A O 1
ATOM 693 N N . TYR A 1 98 ? -13.547 -10.560 0.530 1.00 94.50 98 TYR A N 1
ATOM 694 C CA . TYR A 1 98 ? -14.972 -10.570 0.227 1.00 94.50 98 TYR A CA 1
ATOM 695 C C . TYR A 1 98 ? -15.568 -11.965 0.530 1.00 94.50 98 TYR A C 1
ATOM 697 O O . TYR A 1 98 ? -14.854 -12.864 0.969 1.00 94.50 98 TYR A O 1
ATOM 705 N N . PRO A 1 99 ? -16.893 -12.166 0.383 1.00 91.19 99 PRO A N 1
ATOM 706 C CA . PRO A 1 99 ? -17.513 -13.492 0.516 1.00 91.19 99 PRO A CA 1
ATOM 707 C C . PRO A 1 99 ? -17.239 -14.451 -0.652 1.00 91.19 99 PRO A C 1
ATOM 709 O O . PRO A 1 99 ? -17.670 -15.599 -0.598 1.00 91.19 99 PRO A O 1
ATOM 712 N N . ASP A 1 100 ? -16.622 -13.950 -1.719 1.00 92.00 100 ASP A N 1
ATOM 713 C CA . ASP A 1 100 ? -16.093 -14.697 -2.858 1.00 92.00 100 ASP A CA 1
ATOM 714 C C . ASP A 1 100 ? -14.553 -14.692 -2.800 1.00 92.00 100 ASP A C 1
ATOM 716 O O . ASP A 1 100 ? -13.964 -14.135 -1.875 1.00 92.00 100 ASP A O 1
ATOM 720 N N . ASP A 1 101 ? -13.894 -15.305 -3.782 1.00 91.81 101 ASP A N 1
ATOM 721 C CA . ASP A 1 101 ? -12.434 -15.491 -3.799 1.00 91.81 101 ASP A CA 1
ATOM 722 C C . ASP A 1 101 ? -11.626 -14.198 -4.069 1.00 91.81 101 ASP A C 1
ATOM 724 O O . ASP A 1 101 ? -10.411 -14.239 -4.266 1.00 91.81 101 ASP A O 1
ATOM 728 N N . GLU A 1 102 ? -12.270 -13.026 -4.081 1.00 96.25 102 GLU A N 1
ATOM 729 C CA . GLU A 1 102 ? -11.587 -11.741 -4.230 1.00 96.25 102 GLU A CA 1
ATOM 730 C C . GLU A 1 102 ? -11.260 -11.101 -2.872 1.00 96.25 102 GLU A C 1
ATOM 732 O O . GLU A 1 102 ? -11.898 -11.331 -1.843 1.00 96.25 102 GLU A O 1
ATOM 737 N N . THR A 1 103 ? -10.271 -10.211 -2.859 1.00 96.75 103 THR A N 1
ATOM 738 C CA . THR A 1 103 ? -9.822 -9.518 -1.648 1.00 96.75 103 THR A CA 1
ATOM 739 C C . THR A 1 103 ? -9.648 -8.027 -1.910 1.00 96.75 103 THR A C 1
ATOM 741 O O . THR A 1 103 ? -9.005 -7.618 -2.875 1.00 96.75 103 THR A O 1
ATOM 744 N N . LEU A 1 104 ? -10.195 -7.193 -1.029 1.00 97.06 104 LEU A N 1
ATOM 745 C CA . LEU A 1 104 ? -9.946 -5.757 -1.019 1.00 97.06 104 LEU A CA 1
ATOM 746 C C . LEU A 1 104 ? -8.550 -5.478 -0.449 1.00 97.06 104 LEU A C 1
ATOM 748 O O . LEU A 1 104 ? -8.247 -5.867 0.678 1.00 97.06 104 LEU A O 1
ATOM 752 N N . PHE A 1 105 ? -7.720 -4.782 -1.219 1.00 97.25 105 PHE A N 1
ATOM 753 C CA . PHE A 1 105 ? -6.415 -4.280 -0.810 1.00 97.25 105 PHE A CA 1
ATOM 754 C C . PHE A 1 105 ? -6.544 -2.815 -0.377 1.00 97.25 105 PHE A C 1
ATOM 756 O O . PHE A 1 105 ? -6.979 -1.965 -1.160 1.00 97.25 105 PHE A O 1
ATOM 763 N N . CYS A 1 106 ? -6.165 -2.525 0.866 1.00 95.81 106 CYS A N 1
ATOM 764 C CA . CYS A 1 106 ? -6.249 -1.201 1.483 1.00 95.81 106 CYS A CA 1
ATOM 765 C C . CYS A 1 106 ? -4.884 -0.724 1.986 1.00 95.81 106 CYS A C 1
ATOM 767 O O . CYS A 1 106 ? -4.019 -1.538 2.304 1.00 95.81 106 CYS A O 1
ATOM 769 N N . SER A 1 107 ? -4.736 0.583 2.183 1.00 94.50 107 SER A N 1
ATOM 770 C CA . SER A 1 107 ? -3.717 1.181 3.057 1.00 94.50 107 SER A CA 1
ATOM 771 C C . SER A 1 107 ? -4.360 1.809 4.292 1.00 94.50 107 SER A C 1
ATOM 773 O O . SER A 1 107 ? -5.495 2.275 4.241 1.00 94.50 107 SER A O 1
ATOM 775 N N . ILE A 1 108 ? -3.645 1.837 5.416 1.00 94.25 108 ILE A N 1
ATOM 776 C CA . ILE A 1 108 ? -4.109 2.519 6.632 1.00 94.25 108 ILE A CA 1
ATOM 777 C C . ILE A 1 108 ? -3.849 4.024 6.505 1.00 94.25 108 ILE A C 1
ATOM 779 O O . ILE A 1 108 ? -2.697 4.454 6.535 1.00 94.25 108 ILE A O 1
ATOM 783 N N . ALA A 1 109 ? -4.912 4.817 6.386 1.00 93.38 109 ALA A N 1
ATOM 784 C CA . ALA A 1 109 ? -4.842 6.271 6.237 1.00 93.38 109 ALA A CA 1
ATOM 785 C C . ALA A 1 109 ? -4.749 7.005 7.586 1.00 93.38 109 ALA A C 1
ATOM 787 O O . ALA A 1 109 ? -4.015 7.985 7.707 1.00 93.38 109 ALA A O 1
ATOM 788 N N . ALA A 1 110 ? -5.446 6.509 8.614 1.00 92.88 110 ALA A N 1
ATOM 789 C CA . ALA A 1 110 ? -5.437 7.077 9.963 1.00 92.88 110 ALA A CA 1
ATOM 790 C C . ALA A 1 110 ? -5.516 5.991 11.049 1.00 92.88 110 ALA A C 1
ATOM 792 O O . ALA A 1 110 ? -5.974 4.874 10.804 1.00 92.88 110 ALA A O 1
ATOM 793 N N . LEU A 1 111 ? -5.081 6.341 12.262 1.00 92.44 111 LEU A N 1
ATOM 794 C CA . LEU A 1 111 ? -5.178 5.523 13.472 1.00 92.44 111 LEU A CA 1
ATOM 795 C C . LEU A 1 111 ? -5.735 6.385 14.606 1.00 92.44 111 LEU A C 1
ATOM 797 O O . LEU A 1 111 ? -5.280 7.509 14.806 1.00 92.44 111 LEU A O 1
ATOM 801 N N . GLU A 1 112 ? -6.713 5.861 15.338 1.00 90.75 112 GLU A N 1
ATOM 802 C CA . GLU A 1 112 ? -7.456 6.587 16.370 1.00 90.75 112 GLU A CA 1
ATOM 803 C C . GLU A 1 112 ? -7.722 5.685 17.582 1.00 90.75 112 GLU A C 1
ATOM 805 O O . GLU A 1 112 ? -8.150 4.542 17.431 1.00 90.75 112 GLU A O 1
ATOM 810 N N . TYR A 1 113 ? -7.546 6.216 18.793 1.00 87.50 113 TYR A N 1
ATOM 811 C CA . TYR A 1 113 ? -8.161 5.651 19.994 1.00 87.50 113 TYR A CA 1
ATOM 812 C C . TYR A 1 113 ? -9.547 6.274 20.183 1.00 87.50 113 TYR A C 1
ATOM 814 O O . TYR A 1 113 ? -9.679 7.355 20.749 1.00 87.50 113 TYR A O 1
ATOM 822 N N . ALA A 1 114 ? -10.582 5.596 19.692 1.00 82.62 114 ALA A N 1
ATOM 823 C CA . ALA A 1 114 ? -11.964 6.006 19.887 1.00 82.62 114 ALA A CA 1
ATOM 824 C C . ALA A 1 114 ? -12.446 5.557 21.276 1.00 82.62 114 ALA A C 1
ATOM 826 O O . ALA A 1 114 ? -12.369 4.374 21.615 1.00 82.62 114 ALA A O 1
ATOM 827 N N . GLN A 1 115 ? -12.961 6.482 22.084 1.00 70.62 115 GLN A N 1
ATOM 828 C CA . GLN A 1 115 ? -13.545 6.152 23.387 1.00 70.62 115 GLN A CA 1
ATOM 829 C C . GLN A 1 115 ? -14.760 5.224 23.230 1.00 70.62 115 GLN A C 1
ATOM 831 O O . GLN A 1 115 ? -15.607 5.436 22.359 1.00 70.62 115 GLN A O 1
ATOM 836 N N . GLU A 1 116 ? -14.872 4.199 24.080 1.00 63.09 116 GLU A N 1
ATOM 837 C CA . GLU A 1 116 ? -16.058 3.329 24.091 1.00 63.09 116 GLU A CA 1
ATOM 838 C C . GLU A 1 116 ? -17.245 3.955 24.841 1.00 63.09 116 GLU A C 1
ATOM 840 O O . GLU A 1 116 ? -18.398 3.764 24.448 1.00 63.09 116 GLU A O 1
ATOM 845 N N . PHE A 1 117 ? -16.960 4.751 25.870 1.00 63.16 117 PHE A N 1
ATOM 846 C CA . PHE A 1 117 ? -17.940 5.471 26.679 1.00 63.16 117 PHE A CA 1
ATOM 847 C C . PHE A 1 117 ? -17.562 6.952 26.748 1.00 63.16 117 PHE A C 1
ATOM 849 O O . PHE A 1 117 ? -16.380 7.281 26.731 1.00 63.16 117 PHE A O 1
ATOM 856 N N . GLN A 1 118 ? -18.551 7.845 26.868 1.00 57.41 118 GLN A N 1
ATOM 857 C CA . GLN A 1 118 ? -18.307 9.275 27.093 1.00 57.41 118 GLN A CA 1
ATOM 858 C C . GLN A 1 118 ? -17.726 9.494 28.499 1.00 57.41 118 GLN A C 1
ATOM 860 O O . GLN A 1 118 ? -18.460 9.725 29.459 1.00 57.41 118 GLN A O 1
ATOM 865 N N . SER A 1 119 ? -16.403 9.397 28.609 1.00 59.19 119 SER A N 1
ATOM 866 C CA . SER A 1 119 ? -15.628 9.680 29.814 1.00 59.19 119 SER A CA 1
ATOM 867 C C . SER A 1 119 ? -14.691 10.847 29.527 1.00 59.19 119 SER A C 1
ATOM 869 O O . SER A 1 119 ? -13.977 10.843 28.527 1.00 59.19 119 SER A O 1
ATOM 871 N N . ASP A 1 120 ? -14.700 11.857 30.393 1.00 64.25 120 ASP A N 1
ATOM 872 C CA . ASP A 1 120 ? -13.882 13.063 30.237 1.00 64.25 120 ASP A CA 1
ATOM 873 C C . ASP A 1 120 ? -12.438 12.801 30.709 1.00 64.25 120 ASP A C 1
ATOM 875 O O . ASP A 1 120 ? -12.019 13.191 31.803 1.00 64.25 120 ASP A O 1
ATOM 879 N N . ASP A 1 121 ? -11.683 12.051 29.905 1.00 63.03 121 ASP A N 1
ATOM 880 C CA . ASP A 1 121 ? -10.256 11.755 30.098 1.00 63.03 121 ASP A CA 1
ATOM 881 C C . ASP A 1 121 ? -9.359 13.002 29.950 1.00 63.03 121 ASP A C 1
ATOM 883 O O . ASP A 1 121 ? -8.305 13.090 30.582 1.00 63.03 121 ASP A O 1
ATOM 887 N N . ALA A 1 122 ? -9.819 14.013 29.211 1.00 63.69 122 ALA A N 1
ATOM 888 C CA . ALA A 1 122 ? -9.117 15.253 28.891 1.00 63.69 122 ALA A CA 1
ATOM 889 C C . ALA A 1 122 ? -9.092 16.294 30.036 1.00 63.69 122 ALA A C 1
ATOM 891 O O . ALA A 1 122 ? -8.904 17.491 29.800 1.00 63.69 122 ALA A O 1
ATOM 892 N N . THR A 1 123 ? -9.227 15.861 31.296 1.00 70.88 123 THR A N 1
ATOM 893 C CA . THR A 1 123 ? -9.159 16.746 32.474 1.00 70.88 123 THR A CA 1
ATOM 894 C C . THR A 1 123 ? -7.768 16.772 33.108 1.00 70.88 123 THR A C 1
ATOM 896 O O . THR A 1 123 ? -7.037 15.780 33.130 1.00 70.88 123 THR A O 1
ATOM 899 N N . GLU A 1 124 ? -7.416 17.893 33.748 1.00 69.00 124 GLU A N 1
ATOM 900 C CA . GLU A 1 124 ? -6.162 18.019 34.508 1.00 69.00 124 GLU A CA 1
ATOM 901 C C . GLU A 1 124 ? -6.034 16.959 35.623 1.00 69.00 124 GLU A C 1
ATOM 903 O O . GLU A 1 124 ? -4.933 16.504 35.944 1.00 69.00 124 GLU A O 1
ATOM 908 N N . ILE A 1 125 ? -7.159 16.524 36.202 1.00 71.56 125 ILE A N 1
ATOM 909 C CA . ILE A 1 125 ? -7.191 15.499 37.252 1.00 71.56 125 ILE A CA 1
ATOM 910 C C . ILE A 1 125 ? -6.845 14.122 36.674 1.00 71.56 125 ILE A C 1
ATOM 912 O O . ILE A 1 125 ? -6.040 13.407 37.280 1.00 71.56 125 ILE A O 1
ATOM 916 N N . HIS A 1 126 ? -7.397 13.759 35.512 1.00 65.62 126 HIS A N 1
ATOM 917 C CA . HIS A 1 126 ? -7.046 12.518 34.818 1.00 65.62 126 HIS A CA 1
ATOM 918 C C . HIS A 1 126 ? -5.592 12.542 34.339 1.00 65.62 126 HIS A C 1
ATOM 920 O O . HIS A 1 126 ? -4.831 11.652 34.724 1.00 65.62 126 HIS A O 1
ATOM 926 N N . ALA A 1 127 ? -5.148 13.615 33.677 1.00 69.44 127 ALA A N 1
ATOM 927 C CA . ALA A 1 127 ? -3.756 13.779 33.254 1.00 69.44 127 ALA A CA 1
ATOM 928 C C . ALA A 1 127 ? -2.761 13.638 34.425 1.00 69.44 127 ALA A C 1
ATOM 930 O O . ALA A 1 127 ? -1.827 12.837 34.362 1.00 69.44 127 ALA A O 1
ATOM 931 N N . ARG A 1 128 ? -2.986 14.330 35.555 1.00 73.31 128 ARG A N 1
ATOM 932 C CA . ARG A 1 128 ? -2.122 14.215 36.748 1.00 73.31 128 ARG A CA 1
ATOM 933 C C . ARG A 1 128 ? -2.200 12.843 37.426 1.00 73.31 128 ARG A C 1
ATOM 935 O O . ARG A 1 128 ? -1.279 12.482 38.156 1.00 73.31 128 ARG A O 1
ATOM 942 N N . ARG A 1 129 ? -3.291 12.082 37.290 1.00 68.00 129 ARG A N 1
ATOM 943 C CA . ARG A 1 129 ? -3.369 10.689 37.780 1.00 68.00 129 ARG A CA 1
ATOM 944 C C . ARG A 1 129 ? -2.577 9.751 36.872 1.00 68.00 129 ARG A C 1
ATOM 946 O O . ARG A 1 129 ? -1.796 8.957 37.384 1.00 68.00 129 ARG A O 1
ATOM 953 N N . GLN A 1 130 ? -2.719 9.900 35.559 1.00 70.44 130 GLN A N 1
ATOM 954 C CA . GLN A 1 130 ? -2.044 9.084 34.554 1.00 70.44 130 GLN A CA 1
ATOM 955 C C . GLN A 1 130 ? -0.525 9.312 34.555 1.00 70.44 130 GLN A C 1
ATOM 957 O O . GLN A 1 130 ? 0.222 8.346 34.597 1.00 70.44 130 GLN A O 1
ATOM 962 N N . MET A 1 131 ? -0.054 10.559 34.693 1.00 72.56 131 MET A N 1
ATOM 963 C CA . MET A 1 131 ? 1.375 10.888 34.888 1.00 72.56 131 MET A CA 1
ATOM 964 C C . MET A 1 131 ? 2.013 10.275 36.152 1.00 72.56 131 MET A C 1
ATOM 966 O O . MET A 1 131 ? 3.230 10.324 36.301 1.00 72.56 131 MET A O 1
ATOM 970 N N . ARG A 1 132 ? 1.213 9.748 37.091 1.00 74.00 132 ARG A N 1
ATOM 971 C CA . ARG A 1 132 ? 1.680 9.080 38.322 1.00 74.00 132 ARG A CA 1
ATOM 972 C C . ARG A 1 132 ? 1.464 7.562 38.312 1.00 74.00 132 ARG A C 1
ATOM 974 O O . ARG A 1 132 ? 1.772 6.917 39.309 1.00 74.00 132 ARG A O 1
ATOM 981 N N . ARG A 1 133 ? 0.933 6.994 37.224 1.00 66.06 133 ARG A N 1
ATOM 982 C CA . ARG A 1 133 ? 0.845 5.546 36.997 1.00 66.06 133 ARG A CA 1
ATOM 983 C C . ARG A 1 133 ? 1.856 5.148 35.925 1.00 66.06 133 ARG A C 1
ATOM 985 O O . ARG A 1 133 ? 1.950 5.805 34.897 1.00 66.06 133 ARG A O 1
ATOM 992 N N . GLU A 1 134 ? 2.538 4.025 36.114 1.00 55.53 134 GLU A N 1
ATOM 993 C CA . GLU A 1 134 ? 3.425 3.431 35.100 1.00 55.53 134 GLU A CA 1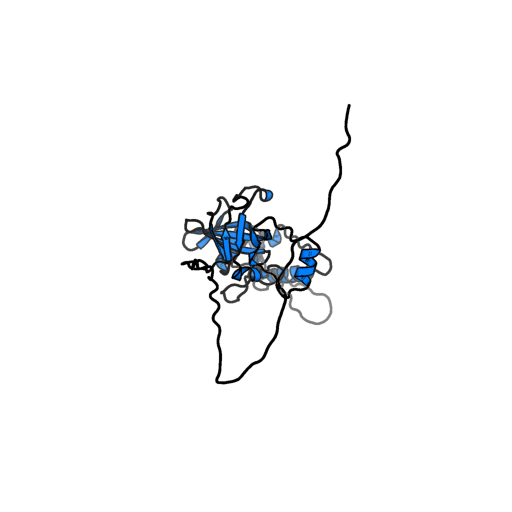
ATOM 994 C C . GLU A 1 134 ? 2.646 2.564 34.086 1.00 55.53 134 GLU A C 1
ATOM 996 O O . GLU A 1 134 ? 3.102 1.502 33.676 1.00 55.53 134 GLU A O 1
ATOM 1001 N N . GLY A 1 135 ? 1.434 2.979 33.698 1.00 59.31 135 GLY A N 1
ATOM 1002 C CA . GLY A 1 135 ? 0.588 2.190 32.804 1.00 59.31 135 GLY A CA 1
ATOM 1003 C C . GLY A 1 135 ? -0.643 2.927 32.281 1.00 59.31 135 GLY A C 1
ATOM 1004 O O . GLY A 1 135 ? -1.257 3.734 32.984 1.00 59.31 135 GLY A O 1
ATOM 1005 N N . PHE A 1 136 ? -1.005 2.610 31.038 1.00 66.56 136 PHE A N 1
ATOM 1006 C CA . PHE A 1 136 ? -2.233 3.029 30.367 1.00 66.56 136 PHE A CA 1
ATOM 1007 C C . PHE A 1 136 ? -3.179 1.825 30.270 1.00 66.56 136 PHE A C 1
ATOM 1009 O O . PHE A 1 136 ? -2.793 0.770 29.769 1.00 66.56 136 PHE A O 1
ATOM 1016 N N . GLU A 1 137 ? -4.411 1.962 30.763 1.00 64.81 137 GLU A N 1
ATOM 1017 C CA . GLU A 1 137 ? -5.418 0.898 30.685 1.00 64.81 137 GLU A CA 1
ATOM 1018 C C . GLU A 1 137 ? -6.108 0.937 29.315 1.00 64.81 137 GLU A C 1
ATOM 1020 O O . GLU A 1 137 ? -7.214 1.431 29.128 1.00 64.81 137 GLU A O 1
ATOM 1025 N N . GLU A 1 138 ? -5.414 0.370 28.332 1.00 66.31 138 GLU A N 1
ATOM 1026 C CA . GLU A 1 138 ? -5.810 0.278 26.923 1.00 66.31 138 GLU A CA 1
ATOM 1027 C C . GLU A 1 138 ? -7.187 -0.351 26.635 1.00 66.31 138 GLU A C 1
ATOM 1029 O O . GLU A 1 138 ? -7.659 -0.314 25.495 1.00 66.31 138 GLU A O 1
ATOM 1034 N N . ARG A 1 139 ? -7.820 -0.960 27.639 1.00 65.31 139 ARG A N 1
ATOM 1035 C CA . ARG A 1 139 ? -9.118 -1.632 27.532 1.00 65.31 139 ARG A CA 1
ATOM 1036 C C . ARG A 1 139 ? -10.298 -0.672 27.409 1.00 65.31 139 ARG A C 1
ATOM 1038 O O . ARG A 1 139 ? -11.292 -1.060 26.811 1.00 65.31 139 ARG A O 1
ATOM 1045 N N . ASP A 1 140 ? -10.166 0.559 27.896 1.00 70.19 140 ASP A N 1
ATOM 1046 C CA . ASP A 1 140 ? -11.259 1.546 27.898 1.00 70.19 140 ASP A CA 1
ATOM 1047 C C . ASP A 1 140 ? -11.459 2.231 26.524 1.00 70.19 140 ASP A C 1
ATOM 1049 O O . ASP A 1 140 ? -12.394 3.012 26.324 1.00 70.19 140 ASP A O 1
ATOM 1053 N N . TYR A 1 141 ? -10.584 1.925 25.557 1.00 78.75 141 TYR A N 1
ATOM 1054 C CA . TYR A 1 141 ? -10.531 2.555 24.239 1.00 78.75 141 TYR A CA 1
ATOM 1055 C C . TYR A 1 141 ? -10.541 1.520 23.113 1.00 78.75 141 TYR A C 1
ATOM 1057 O O . TYR A 1 141 ? -9.828 0.510 23.135 1.00 78.75 141 TYR A O 1
ATOM 1065 N N . LYS A 1 142 ? -11.288 1.828 22.054 1.00 86.44 142 LYS A N 1
ATOM 1066 C CA . LYS A 1 142 ? -11.298 1.089 20.791 1.00 86.44 142 LYS A CA 1
ATOM 1067 C C . LYS A 1 142 ? -10.225 1.654 19.873 1.00 86.44 142 LYS A C 1
ATOM 1069 O O . LYS A 1 142 ? -10.347 2.782 19.407 1.00 86.44 142 LYS A O 1
ATOM 1074 N N . PHE A 1 143 ? -9.187 0.871 19.588 1.00 89.69 143 PHE A N 1
ATOM 1075 C CA . PHE A 1 143 ? -8.208 1.257 18.575 1.00 89.69 143 PHE A CA 1
ATOM 1076 C C . PHE A 1 143 ? -8.789 0.995 17.184 1.00 89.69 143 PHE A C 1
ATOM 1078 O O . PHE A 1 143 ? -9.160 -0.133 16.852 1.00 89.69 143 PHE A O 1
ATOM 1085 N N . MET A 1 144 ? -8.914 2.057 16.398 1.00 92.31 144 MET A N 1
ATOM 1086 C CA . MET A 1 144 ? -9.557 2.078 15.093 1.00 92.31 144 MET A CA 1
ATOM 1087 C C . MET A 1 144 ? -8.534 2.464 14.027 1.00 92.31 144 MET A C 1
ATOM 1089 O O . MET A 1 144 ? -7.871 3.493 14.141 1.00 92.31 144 MET A O 1
ATOM 1093 N N . ALA A 1 145 ? -8.446 1.669 12.966 1.00 93.88 145 ALA A N 1
ATOM 1094 C CA . ALA A 1 145 ? -7.740 2.024 11.742 1.00 93.88 145 ALA A CA 1
ATOM 1095 C C . ALA A 1 145 ? -8.741 2.512 10.694 1.00 93.88 145 ALA A C 1
ATOM 1097 O O . ALA A 1 145 ? -9.758 1.861 10.454 1.00 93.88 145 ALA A O 1
ATOM 1098 N N . GLU A 1 146 ? -8.455 3.637 10.052 1.00 94.38 146 GLU A N 1
ATOM 1099 C CA . GLU A 1 146 ? -9.161 4.089 8.854 1.00 94.38 146 GLU A CA 1
ATOM 1100 C C . GLU A 1 146 ? -8.451 3.549 7.616 1.00 94.38 146 GLU A C 1
ATOM 1102 O O . GLU A 1 146 ? -7.225 3.626 7.518 1.00 94.38 146 GLU A O 1
ATOM 1107 N N . LEU A 1 147 ? -9.214 2.957 6.699 1.00 94.81 147 LEU A N 1
ATOM 1108 C CA . LEU A 1 147 ? -8.690 2.218 5.558 1.00 94.81 147 LEU A CA 1
ATOM 1109 C C . LEU A 1 147 ? -9.038 2.933 4.253 1.00 94.81 147 LEU A C 1
ATOM 1111 O O . LEU A 1 147 ? -10.208 3.100 3.919 1.00 94.81 147 LEU A O 1
ATOM 1115 N N . GLU A 1 148 ? -8.019 3.276 3.480 1.00 94.56 148 GLU A N 1
ATOM 1116 C CA . GLU A 1 148 ? -8.159 3.765 2.114 1.00 94.56 148 GLU A CA 1
ATOM 1117 C C . GLU A 1 148 ? -8.144 2.563 1.149 1.00 94.56 148 GLU A C 1
ATOM 1119 O O . GLU A 1 148 ? -7.153 1.825 1.113 1.00 94.56 148 GLU A O 1
ATOM 1124 N N . PRO A 1 149 ? -9.224 2.299 0.390 1.00 95.06 149 PRO A N 1
ATOM 1125 C CA . PRO A 1 149 ? -9.289 1.161 -0.520 1.00 95.06 149 PRO A CA 1
ATOM 1126 C C . PRO A 1 149 ? -8.531 1.444 -1.824 1.00 95.06 149 PRO A C 1
ATOM 1128 O O . PRO A 1 149 ? -8.944 2.271 -2.633 1.00 95.06 149 PRO A O 1
ATOM 1131 N N . VAL A 1 150 ? -7.455 0.700 -2.077 1.00 95.19 150 VAL A N 1
ATOM 1132 C CA . VAL A 1 150 ? -6.538 0.932 -3.207 1.00 95.19 150 VAL A CA 1
ATOM 1133 C C . VAL A 1 150 ? -6.940 0.138 -4.455 1.00 95.19 150 VAL A C 1
ATOM 1135 O O . VAL A 1 150 ? -6.838 0.640 -5.581 1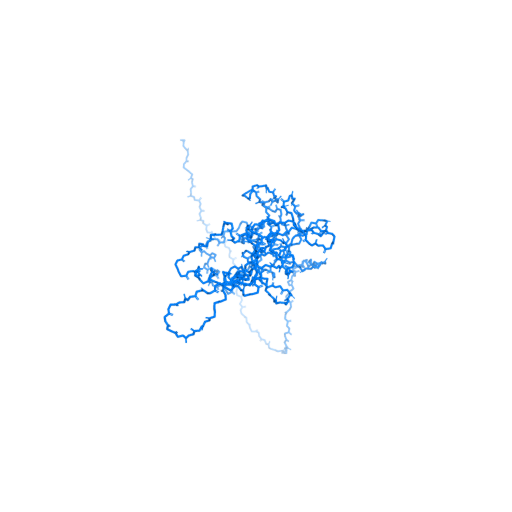.00 95.19 150 VAL A O 1
ATOM 1138 N N . ALA A 1 151 ? -7.357 -1.118 -4.279 1.00 96.69 151 ALA A N 1
ATOM 1139 C CA . ALA A 1 151 ? -7.763 -2.006 -5.368 1.00 96.69 151 ALA A CA 1
ATOM 1140 C C . ALA A 1 151 ? -8.527 -3.232 -4.854 1.00 96.69 151 ALA A C 1
ATOM 1142 O O . ALA A 1 151 ? -8.339 -3.654 -3.717 1.00 96.69 151 ALA A O 1
ATOM 1143 N N . VAL A 1 152 ? -9.291 -3.882 -5.731 1.00 97.31 152 VAL A N 1
ATOM 1144 C CA . VAL A 1 152 ? -9.752 -5.262 -5.509 1.00 97.31 152 VAL A CA 1
ATOM 1145 C C . VAL A 1 152 ? -8.832 -6.206 -6.271 1.00 97.31 152 VAL A C 1
ATOM 1147 O O . VAL A 1 152 ? -8.649 -6.036 -7.478 1.00 97.31 152 VAL A O 1
ATOM 1150 N N . ILE A 1 153 ? -8.246 -7.169 -5.560 1.00 97.38 153 ILE A N 1
ATOM 1151 C CA . ILE A 1 153 ? -7.386 -8.228 -6.095 1.00 97.38 153 ILE A CA 1
ATOM 1152 C C . ILE A 1 153 ? -8.222 -9.496 -6.267 1.00 97.38 153 ILE A C 1
ATOM 1154 O O . ILE A 1 153 ? -8.981 -9.866 -5.372 1.00 97.38 153 ILE A O 1
ATOM 1158 N N . TYR A 1 154 ? -8.062 -10.166 -7.401 1.00 96.19 154 TYR A N 1
ATOM 1159 C CA . TYR A 1 154 ? -8.718 -11.431 -7.722 1.00 96.19 154 TYR A CA 1
ATOM 1160 C C . TYR A 1 154 ? -7.775 -12.305 -8.554 1.00 96.19 154 TYR A C 1
ATOM 1162 O O . TYR A 1 154 ? -6.841 -11.793 -9.175 1.00 96.19 154 TYR A O 1
ATOM 1170 N N . GLU A 1 155 ? -8.005 -13.613 -8.571 1.00 95.62 155 GLU A N 1
ATOM 1171 C CA . GLU A 1 155 ? -7.266 -14.540 -9.428 1.00 95.62 155 GLU A CA 1
ATOM 1172 C C . GLU A 1 155 ? -8.056 -14.813 -10.715 1.00 95.62 155 GLU A C 1
ATOM 1174 O O . GLU A 1 155 ? -9.255 -15.086 -10.678 1.00 95.62 155 GLU A O 1
ATOM 1179 N N . GLU A 1 156 ? -7.396 -14.747 -11.870 1.00 95.31 156 GLU A N 1
ATOM 1180 C CA . GLU A 1 156 ? -7.991 -15.126 -13.153 1.00 95.31 156 GLU A CA 1
ATOM 1181 C C . GLU A 1 156 ? -6.965 -15.901 -13.983 1.00 95.31 156 GLU A C 1
ATOM 1183 O O . GLU A 1 156 ? -5.983 -15.337 -14.463 1.00 95.31 156 GLU A O 1
ATOM 1188 N N . GLY A 1 157 ? -7.203 -17.203 -14.168 1.00 91.38 157 GLY A N 1
ATOM 1189 C CA . GLY A 1 157 ? -6.329 -18.072 -14.964 1.00 91.38 157 GLY A CA 1
ATOM 1190 C C . GLY A 1 157 ? -4.997 -18.436 -14.296 1.00 91.38 157 GLY A C 1
ATOM 1191 O O . GLY A 1 157 ? -4.053 -18.766 -15.006 1.00 91.38 157 GLY A O 1
ATOM 1192 N N . GLY A 1 158 ? -4.909 -18.378 -12.961 1.00 91.06 158 GLY A N 1
ATOM 1193 C CA . GLY A 1 158 ? -3.663 -18.589 -12.210 1.00 91.06 158 GLY A CA 1
ATOM 1194 C C . GLY A 1 158 ? -2.835 -17.318 -11.992 1.00 91.06 158 GLY A C 1
ATOM 1195 O O . GLY A 1 158 ? -1.769 -17.378 -11.384 1.00 91.06 158 GLY A O 1
ATOM 1196 N N . GLU A 1 159 ? -3.307 -16.165 -12.477 1.00 92.75 159 GLU A N 1
ATOM 1197 C CA . GLU A 1 159 ? -2.638 -14.871 -12.329 1.00 92.75 159 GLU A CA 1
ATOM 1198 C C . GLU A 1 159 ? -3.436 -13.940 -11.410 1.00 92.75 159 GLU A C 1
ATOM 1200 O O . GLU A 1 159 ? -4.648 -13.773 -11.570 1.00 92.75 159 GLU A O 1
ATOM 1205 N N . LEU A 1 160 ? -2.747 -13.278 -10.473 1.00 95.75 160 LEU A N 1
ATOM 1206 C CA . LEU A 1 160 ? -3.340 -12.225 -9.648 1.00 95.75 160 LEU A CA 1
ATOM 1207 C C . LEU A 1 160 ? -3.526 -10.948 -10.471 1.00 95.75 160 LEU A C 1
ATOM 1209 O O . LEU A 1 160 ? -2.557 -10.339 -10.930 1.00 95.75 160 LEU A O 1
ATOM 1213 N N . LYS A 1 161 ? -4.770 -10.488 -10.578 1.00 95.44 161 LYS A N 1
ATOM 1214 C CA . LYS A 1 161 ? -5.157 -9.251 -11.264 1.00 95.44 161 LYS A CA 1
ATOM 1215 C C . LYS A 1 161 ? -5.767 -8.258 -10.284 1.00 95.44 161 LYS A C 1
ATOM 1217 O O . LYS A 1 161 ? -6.152 -8.610 -9.171 1.00 95.44 161 LYS A O 1
ATOM 1222 N N . ARG A 1 162 ? -5.848 -6.991 -10.702 1.00 96.38 162 ARG A N 1
ATOM 1223 C CA . ARG A 1 162 ? -6.504 -5.926 -9.934 1.00 96.38 162 ARG A CA 1
ATOM 1224 C C . ARG A 1 162 ? -7.525 -5.148 -10.748 1.00 96.38 162 ARG A C 1
ATOM 1226 O O . ARG A 1 162 ? -7.299 -4.854 -11.920 1.00 96.38 162 ARG A O 1
ATOM 1233 N N . ARG A 1 163 ? -8.583 -4.702 -10.073 1.00 95.94 163 ARG A N 1
ATOM 1234 C CA . ARG A 1 163 ? -9.548 -3.709 -10.567 1.00 95.94 163 ARG A CA 1
ATOM 1235 C C . ARG A 1 163 ? -9.725 -2.557 -9.574 1.00 95.94 163 ARG A C 1
ATOM 1237 O O . ARG A 1 163 ? -9.215 -2.602 -8.455 1.00 95.94 163 ARG A O 1
ATOM 1244 N N . MET A 1 164 ? -10.391 -1.492 -10.021 1.00 95.00 164 MET A N 1
ATOM 1245 C CA . MET A 1 164 ? -10.829 -0.394 -9.149 1.00 95.00 164 MET A CA 1
ATOM 1246 C C . MET A 1 164 ? -11.794 -0.930 -8.088 1.00 95.00 164 MET A C 1
ATOM 1248 O O . MET A 1 164 ? -12.542 -1.868 -8.362 1.00 95.00 164 MET A O 1
ATOM 1252 N N . THR A 1 165 ? -11.804 -0.324 -6.903 1.00 93.56 165 THR A N 1
ATOM 1253 C CA . THR A 1 165 ? -12.757 -0.691 -5.853 1.00 93.56 165 THR A CA 1
ATOM 1254 C C . THR A 1 165 ? -14.171 -0.282 -6.248 1.00 93.56 165 THR A C 1
ATOM 1256 O O . THR A 1 165 ? -14.459 0.900 -6.412 1.00 93.56 165 THR A O 1
ATOM 1259 N N . ASP A 1 166 ? -15.056 -1.266 -6.390 1.00 92.94 166 ASP A N 1
ATOM 1260 C CA . ASP A 1 166 ? -16.437 -1.095 -6.850 1.00 92.94 166 ASP A CA 1
ATOM 1261 C C . ASP A 1 166 ? -17.489 -1.552 -5.825 1.00 92.94 166 ASP A C 1
ATOM 1263 O O . ASP A 1 166 ? -18.687 -1.334 -6.020 1.00 92.94 166 ASP A O 1
ATOM 1267 N N . ARG A 1 167 ? -17.061 -2.173 -4.717 1.00 92.44 167 ARG A N 1
ATOM 1268 C CA . ARG A 1 167 ? -17.956 -2.810 -3.745 1.00 92.44 167 ARG A CA 1
ATOM 1269 C C . ARG A 1 167 ? -17.436 -2.769 -2.311 1.00 92.44 167 ARG A C 1
ATOM 1271 O O . ARG A 1 167 ? -16.237 -2.783 -2.043 1.00 92.44 167 ARG A O 1
ATOM 1278 N N . VAL A 1 168 ? -18.376 -2.746 -1.373 1.00 93.50 168 VAL A N 1
ATOM 1279 C CA . VAL A 1 168 ? -18.117 -2.620 0.066 1.00 93.50 168 VAL A CA 1
ATOM 1280 C C . VAL A 1 168 ? -17.874 -4.011 0.683 1.00 93.50 168 VAL A C 1
ATOM 1282 O O . VAL A 1 168 ? -18.676 -4.915 0.424 1.00 93.50 168 VAL A O 1
ATOM 1285 N N . PRO A 1 169 ? -16.804 -4.225 1.478 1.00 93.00 169 PRO A N 1
ATOM 1286 C CA . PRO A 1 169 ? -16.565 -5.488 2.179 1.00 93.00 169 PRO A CA 1
ATOM 1287 C C . PRO A 1 169 ? -17.651 -5.753 3.229 1.00 93.00 169 PRO A C 1
ATOM 1289 O O . PRO A 1 169 ? -18.431 -4.865 3.584 1.00 93.00 169 PRO A O 1
ATOM 1292 N N . LYS A 1 170 ? -17.742 -6.986 3.736 1.00 93.25 170 LYS A N 1
ATOM 1293 C CA . LYS A 1 170 ? -18.759 -7.309 4.745 1.00 93.25 170 LYS A CA 1
ATOM 1294 C C . LYS A 1 170 ? -18.383 -6.763 6.132 1.00 93.25 170 LYS A C 1
ATOM 1296 O O . LYS A 1 170 ? -17.213 -6.819 6.508 1.00 93.25 170 LYS A O 1
ATOM 1301 N N . PRO A 1 171 ? -19.372 -6.303 6.922 1.00 92.38 171 PRO A N 1
ATOM 1302 C CA . PRO A 1 171 ? -19.219 -6.122 8.363 1.00 92.38 171 PRO A CA 1
ATOM 1303 C C . PRO A 1 171 ? -18.581 -7.351 9.017 1.00 92.38 171 PRO A C 1
ATOM 1305 O O . PRO A 1 171 ? -18.977 -8.476 8.715 1.00 92.38 171 PRO A O 1
ATOM 1308 N N . GLY A 1 172 ? -17.609 -7.143 9.904 1.00 89.62 172 GLY A N 1
ATOM 1309 C CA . GLY A 1 172 ? -16.912 -8.218 10.610 1.00 89.62 172 GLY A CA 1
ATOM 1310 C C . GLY A 1 172 ? -15.862 -8.977 9.789 1.00 89.62 172 GLY A C 1
ATOM 1311 O O . GLY A 1 172 ? -15.215 -9.857 10.348 1.00 89.62 172 GLY A O 1
ATOM 1312 N N . ALA A 1 173 ? -15.647 -8.652 8.506 1.00 93.69 173 ALA A N 1
ATOM 1313 C CA . ALA A 1 173 ? -14.592 -9.279 7.708 1.00 93.69 173 ALA A CA 1
ATOM 1314 C C . ALA A 1 173 ? -13.207 -9.050 8.343 1.00 93.69 173 ALA A C 1
ATOM 1316 O O . ALA A 1 173 ? -12.894 -7.934 8.767 1.00 93.69 173 ALA A O 1
ATOM 1317 N N . LEU A 1 174 ? -12.389 -10.103 8.412 1.00 93.56 174 LEU A N 1
ATOM 1318 C CA . LEU A 1 174 ? -11.059 -10.060 9.025 1.00 93.56 174 LEU A CA 1
ATOM 1319 C C . LEU A 1 174 ? -10.093 -9.238 8.165 1.00 93.56 174 LEU A C 1
ATOM 1321 O O . LEU A 1 174 ? -9.855 -9.560 7.004 1.00 93.56 174 LEU A O 1
ATOM 1325 N N . ALA A 1 175 ? -9.507 -8.200 8.752 1.00 93.38 175 ALA A N 1
ATOM 1326 C CA . ALA A 1 175 ? -8.423 -7.442 8.150 1.00 93.38 175 ALA A CA 1
ATOM 1327 C C . ALA A 1 175 ? -7.085 -8.088 8.539 1.00 93.38 175 ALA A C 1
ATOM 1329 O O . ALA A 1 175 ? -6.713 -8.104 9.716 1.00 93.38 175 ALA A O 1
ATOM 1330 N N . ARG A 1 176 ? -6.361 -8.625 7.553 1.00 92.94 176 ARG A N 1
ATOM 1331 C CA . ARG A 1 176 ? -5.012 -9.192 7.719 1.00 92.94 176 ARG A CA 1
ATOM 1332 C C . ARG A 1 176 ? -3.961 -8.268 7.113 1.00 92.94 176 ARG A C 1
ATOM 1334 O O . ARG A 1 176 ? -4.264 -7.515 6.189 1.00 92.94 176 ARG A O 1
ATOM 1341 N N . GLU A 1 177 ? -2.731 -8.337 7.606 1.00 90.50 177 GLU A N 1
ATOM 1342 C CA . GLU A 1 177 ? -1.607 -7.650 6.967 1.00 90.50 177 GLU A CA 1
ATOM 1343 C C . GLU A 1 177 ? -1.341 -8.234 5.570 1.00 90.50 177 GLU A C 1
ATOM 1345 O O . GLU A 1 177 ? -1.467 -9.444 5.344 1.00 90.50 177 GLU A O 1
ATOM 1350 N N . ALA A 1 178 ? -0.968 -7.380 4.619 1.00 90.56 178 ALA A N 1
ATOM 1351 C CA . ALA A 1 178 ? -0.430 -7.820 3.344 1.00 90.56 178 ALA A CA 1
ATOM 1352 C C . ALA A 1 178 ? 1.045 -8.211 3.525 1.00 90.56 178 ALA A C 1
ATOM 1354 O O . ALA A 1 178 ? 1.924 -7.357 3.516 1.00 90.56 178 ALA A O 1
ATOM 1355 N N . SER A 1 179 ? 1.298 -9.509 3.703 1.00 87.44 179 SER A N 1
ATOM 1356 C CA . SER A 1 179 ? 2.635 -10.096 3.894 1.00 87.44 179 SER A CA 1
ATOM 1357 C C . SER A 1 179 ? 3.170 -10.856 2.670 1.00 87.44 179 SER A C 1
ATOM 1359 O O . SER A 1 179 ? 4.326 -11.287 2.667 1.00 87.44 179 SER A O 1
ATOM 1361 N N . ASP A 1 180 ? 2.344 -11.009 1.631 1.00 90.94 180 ASP A N 1
ATOM 1362 C CA . ASP A 1 180 ? 2.688 -11.654 0.364 1.00 90.94 180 ASP A CA 1
ATOM 1363 C C . ASP A 1 180 ? 3.123 -10.620 -0.688 1.00 90.94 180 ASP A C 1
ATOM 1365 O O . ASP A 1 180 ? 2.438 -9.625 -0.937 1.00 90.94 180 ASP A O 1
ATOM 1369 N N . GLU A 1 181 ? 4.273 -10.858 -1.318 1.00 91.69 181 GLU A N 1
ATOM 1370 C CA . GLU A 1 181 ? 4.871 -9.920 -2.271 1.00 91.69 181 GLU A CA 1
ATOM 1371 C C . GLU A 1 181 ? 4.038 -9.762 -3.549 1.00 91.69 181 GLU A C 1
ATOM 1373 O O . GLU A 1 181 ? 3.909 -8.644 -4.056 1.00 91.69 181 GLU A O 1
ATOM 1378 N N . ALA A 1 182 ? 3.445 -10.845 -4.059 1.00 92.25 182 ALA A N 1
ATOM 1379 C CA . ALA A 1 182 ? 2.640 -10.804 -5.273 1.00 92.25 182 ALA A CA 1
ATOM 1380 C C . ALA A 1 182 ? 1.324 -10.048 -5.029 1.00 92.25 182 ALA A C 1
ATOM 1382 O O . ALA A 1 182 ? 0.949 -9.200 -5.837 1.00 92.25 182 ALA A O 1
ATOM 1383 N N . GLN A 1 183 ? 0.676 -10.254 -3.878 1.00 93.69 183 GLN A N 1
ATOM 1384 C CA . GLN A 1 183 ? -0.503 -9.490 -3.458 1.00 93.69 183 GLN A CA 1
ATOM 1385 C C . GLN A 1 183 ? -0.180 -7.993 -3.311 1.00 93.69 183 GLN A C 1
ATOM 1387 O O . GLN A 1 183 ? -0.935 -7.164 -3.820 1.00 93.69 183 GLN A O 1
ATOM 1392 N N . ILE A 1 184 ? 0.957 -7.622 -2.705 1.00 94.12 184 ILE A N 1
ATOM 1393 C CA . ILE A 1 184 ? 1.381 -6.212 -2.599 1.00 94.12 184 ILE A CA 1
ATOM 1394 C C . ILE A 1 184 ? 1.669 -5.608 -3.981 1.00 94.12 184 ILE A C 1
ATOM 1396 O O . ILE A 1 184 ? 1.164 -4.527 -4.295 1.00 94.12 184 ILE A O 1
ATOM 1400 N N . LYS A 1 185 ? 2.461 -6.287 -4.824 1.00 94.69 185 LYS A N 1
ATOM 1401 C CA . LYS A 1 185 ? 2.817 -5.798 -6.167 1.00 94.69 185 LYS A CA 1
ATOM 1402 C C . LYS A 1 185 ? 1.586 -5.646 -7.053 1.00 94.69 185 LYS A C 1
ATOM 1404 O O . LYS A 1 185 ? 1.388 -4.571 -7.622 1.00 94.69 185 LYS A O 1
ATOM 1409 N N . THR A 1 186 ? 0.715 -6.656 -7.100 1.00 95.69 186 THR A N 1
ATOM 1410 C CA . THR A 1 186 ? -0.557 -6.586 -7.829 1.00 95.69 186 THR A CA 1
ATOM 1411 C C . THR A 1 186 ? -1.431 -5.467 -7.278 1.00 95.69 186 THR A C 1
ATOM 1413 O O . THR A 1 186 ? -1.862 -4.614 -8.053 1.00 95.69 186 THR A O 1
ATOM 1416 N N . GLY A 1 187 ? -1.631 -5.395 -5.958 1.00 94.69 187 GLY A N 1
ATOM 1417 C CA . GLY A 1 187 ? -2.421 -4.355 -5.295 1.00 94.69 187 GLY A CA 1
ATOM 1418 C C . GLY A 1 187 ? -1.953 -2.937 -5.629 1.00 94.69 187 GLY A C 1
ATOM 1419 O O . GLY A 1 187 ? -2.769 -2.090 -5.987 1.00 94.69 187 GLY A O 1
ATOM 1420 N N . LEU A 1 188 ? -0.641 -2.694 -5.637 1.00 94.38 188 LEU A N 1
ATOM 1421 C CA . LEU A 1 188 ? -0.032 -1.398 -5.966 1.00 94.38 188 LEU A CA 1
ATOM 1422 C C . LEU A 1 188 ? 0.213 -1.157 -7.466 1.00 94.38 188 LEU A C 1
ATOM 1424 O O . LEU A 1 188 ? 0.641 -0.065 -7.835 1.00 94.38 188 LEU A O 1
ATOM 1428 N N . LYS A 1 189 ? -0.084 -2.127 -8.343 1.00 93.75 189 LYS A N 1
ATOM 1429 C CA . LYS A 1 189 ? 0.245 -2.085 -9.784 1.00 93.75 189 LYS A CA 1
ATOM 1430 C C . LYS A 1 189 ? 1.755 -1.913 -10.052 1.00 93.75 189 LYS A C 1
ATOM 1432 O O . LYS A 1 189 ? 2.153 -1.267 -11.022 1.00 93.75 189 LYS A O 1
ATOM 1437 N N . ILE A 1 190 ? 2.593 -2.491 -9.193 1.00 93.44 190 ILE A N 1
ATOM 1438 C CA . ILE A 1 190 ? 4.048 -2.545 -9.371 1.00 93.44 190 ILE A CA 1
ATOM 1439 C C . ILE A 1 190 ? 4.365 -3.734 -10.297 1.00 93.44 190 ILE A C 1
ATOM 1441 O O . ILE A 1 190 ? 3.920 -4.845 -10.007 1.00 93.44 190 ILE A O 1
ATOM 1445 N N . PRO A 1 191 ? 5.109 -3.544 -11.403 1.00 91.25 191 PRO A N 1
ATOM 1446 C CA . PRO A 1 191 ? 5.516 -4.646 -12.272 1.00 91.25 191 PRO A CA 1
ATOM 1447 C C . PRO A 1 191 ? 6.530 -5.565 -11.574 1.00 91.25 191 PRO A C 1
ATOM 1449 O O . PRO A 1 191 ? 7.303 -5.126 -10.720 1.00 91.25 191 PRO A O 1
ATOM 1452 N N . GLY A 1 192 ? 6.544 -6.847 -11.953 1.00 88.25 192 GLY A N 1
ATOM 1453 C CA . GLY A 1 192 ? 7.526 -7.811 -11.441 1.00 88.25 192 GLY A CA 1
ATOM 1454 C C . GLY A 1 192 ? 8.958 -7.501 -11.894 1.00 88.25 192 GLY A C 1
ATOM 1455 O O . GLY A 1 192 ? 9.912 -7.757 -11.161 1.00 88.25 192 GLY A O 1
ATOM 1456 N N . ASP A 1 193 ? 9.093 -6.900 -13.072 1.00 88.56 193 ASP A N 1
ATOM 1457 C CA . ASP A 1 193 ? 10.335 -6.553 -13.751 1.00 88.56 193 ASP A CA 1
ATOM 1458 C C . ASP A 1 193 ? 10.383 -5.055 -14.137 1.00 88.56 193 ASP A C 1
ATOM 1460 O O . ASP A 1 193 ? 9.626 -4.228 -13.622 1.00 88.56 193 ASP A O 1
ATOM 1464 N N . GLY A 1 194 ? 11.349 -4.664 -14.971 1.00 89.75 194 GLY A N 1
ATOM 1465 C CA . GLY A 1 194 ? 11.645 -3.258 -15.267 1.00 89.75 194 GLY A CA 1
ATOM 1466 C C . GLY A 1 194 ? 12.600 -2.598 -14.263 1.00 89.75 194 GLY A C 1
ATOM 1467 O O . GLY A 1 194 ? 13.309 -3.272 -13.505 1.00 89.75 194 GLY A O 1
ATOM 1468 N N . VAL A 1 195 ? 12.657 -1.262 -14.292 1.00 91.62 195 VAL A N 1
ATOM 1469 C CA . VAL A 1 195 ? 13.710 -0.467 -13.633 1.00 91.62 195 VAL A CA 1
ATOM 1470 C C . VAL A 1 195 ? 13.436 -0.269 -12.147 1.00 91.62 195 VAL A C 1
ATOM 1472 O O . VAL A 1 195 ? 12.376 0.214 -11.751 1.00 91.62 195 VAL A O 1
ATOM 1475 N N . PHE A 1 196 ? 14.433 -0.593 -11.324 1.00 93.12 196 PHE A N 1
ATOM 1476 C CA . PHE A 1 196 ? 14.379 -0.508 -9.869 1.00 93.12 196 PHE A CA 1
ATOM 1477 C C . PHE A 1 196 ? 14.522 0.942 -9.388 1.00 93.12 196 PHE A C 1
ATOM 1479 O O . PHE A 1 196 ? 15.532 1.602 -9.655 1.00 93.12 196 PHE A O 1
ATOM 1486 N N . LEU A 1 197 ? 13.537 1.440 -8.636 1.00 92.50 197 LEU A N 1
ATOM 1487 C CA . LEU A 1 197 ? 13.602 2.761 -7.997 1.00 92.50 197 LEU A CA 1
ATOM 1488 C C . LEU A 1 197 ? 14.070 2.695 -6.537 1.00 92.50 197 LEU A C 1
ATOM 1490 O O . LEU A 1 197 ? 14.661 3.651 -6.034 1.00 92.50 197 LEU A O 1
ATOM 1494 N N . GLY A 1 198 ? 13.794 1.587 -5.851 1.00 92.75 198 GLY A N 1
ATOM 1495 C CA . GLY A 1 198 ? 14.043 1.422 -4.424 1.00 92.75 198 GLY A CA 1
ATOM 1496 C C . GLY A 1 198 ? 13.228 0.270 -3.845 1.00 92.75 198 GLY A C 1
ATOM 1497 O O . GLY A 1 198 ? 12.726 -0.575 -4.577 1.00 92.75 198 GLY A O 1
ATOM 1498 N N . HIS A 1 199 ? 13.071 0.256 -2.525 1.00 93.25 199 HIS A N 1
ATOM 1499 C CA . HIS A 1 199 ? 12.171 -0.675 -1.844 1.00 93.25 199 HIS A CA 1
ATOM 1500 C C . HIS A 1 199 ? 10.946 0.075 -1.341 1.00 93.25 199 HIS A C 1
ATOM 1502 O O . HIS A 1 199 ? 11.068 1.234 -0.938 1.00 93.25 199 HIS A O 1
ATOM 1508 N N . LEU A 1 200 ? 9.801 -0.600 -1.327 1.00 91.44 200 LEU A N 1
ATOM 1509 C CA . LEU A 1 200 ? 8.584 -0.087 -0.715 1.00 91.44 200 LEU A CA 1
ATOM 1510 C C . LEU A 1 200 ? 8.831 0.182 0.777 1.00 91.44 200 LEU A C 1
ATOM 1512 O O . LEU A 1 200 ? 9.423 -0.646 1.476 1.00 91.44 200 LEU A O 1
ATOM 1516 N N . SER A 1 201 ? 8.402 1.342 1.268 1.00 87.38 201 SER A N 1
ATOM 1517 C CA . SER A 1 201 ? 8.569 1.729 2.666 1.00 87.38 201 SER A CA 1
ATOM 1518 C C . SER A 1 201 ? 7.379 2.519 3.196 1.00 87.38 201 SER A C 1
ATOM 1520 O O . SER A 1 201 ? 6.692 3.223 2.460 1.00 87.38 201 SER A O 1
ATOM 1522 N N . VAL A 1 202 ? 7.155 2.381 4.498 1.00 83.31 202 VAL A N 1
ATOM 1523 C CA . VAL A 1 202 ? 6.043 2.938 5.264 1.00 83.31 202 VAL A CA 1
ATOM 1524 C C . VAL A 1 202 ? 6.652 3.617 6.489 1.00 83.31 202 VAL A C 1
ATOM 1526 O O . VAL A 1 202 ? 7.447 3.014 7.205 1.00 83.31 202 VAL A O 1
ATOM 1529 N N . GLY A 1 203 ? 6.403 4.916 6.680 1.00 77.25 203 GLY A N 1
ATOM 1530 C CA . GLY A 1 203 ? 7.059 5.699 7.743 1.00 77.25 203 GLY A CA 1
ATOM 1531 C C . GLY A 1 203 ? 8.597 5.775 7.655 1.00 77.25 203 GLY A C 1
ATOM 1532 O O . GLY A 1 203 ? 9.245 6.194 8.609 1.00 77.25 203 GLY A O 1
ATOM 1533 N N . GLY A 1 204 ? 9.195 5.369 6.528 1.00 81.31 204 GLY A N 1
ATOM 1534 C CA . GLY A 1 204 ? 10.647 5.231 6.349 1.00 81.31 204 GLY A CA 1
ATOM 1535 C C . GLY A 1 204 ? 11.200 3.828 6.636 1.00 81.31 204 GLY A C 1
ATOM 1536 O O . GLY A 1 204 ? 12.335 3.541 6.253 1.00 81.31 204 GLY A O 1
ATOM 1537 N N . GLU A 1 205 ? 10.408 2.930 7.224 1.00 84.31 205 GLU A N 1
ATOM 1538 C CA . GLU A 1 205 ? 10.755 1.519 7.393 1.00 84.31 205 GLU A CA 1
ATOM 1539 C C . GLU A 1 205 ? 10.394 0.722 6.130 1.00 84.31 205 GLU A C 1
ATOM 1541 O O . GLU A 1 205 ? 9.339 0.930 5.537 1.00 84.31 205 GLU A O 1
ATOM 1546 N N . LYS A 1 206 ? 11.277 -0.174 5.668 1.00 88.00 206 LYS A N 1
ATOM 1547 C CA . LYS A 1 206 ? 10.991 -1.009 4.488 1.00 88.00 206 LYS A CA 1
ATOM 1548 C C . LYS A 1 206 ? 9.879 -2.008 4.805 1.00 88.00 206 LYS A C 1
ATOM 1550 O O . LYS A 1 206 ? 9.998 -2.733 5.790 1.00 88.00 206 LYS A O 1
ATOM 1555 N N . VAL A 1 207 ? 8.889 -2.118 3.920 1.00 85.62 207 VAL A N 1
ATOM 1556 C CA . VAL A 1 207 ? 7.887 -3.191 3.971 1.00 85.62 207 VAL A CA 1
ATOM 1557 C C . VAL A 1 207 ? 8.596 -4.529 3.787 1.00 85.62 207 VAL A C 1
ATOM 1559 O O . VAL A 1 207 ? 9.400 -4.684 2.859 1.00 85.62 207 VAL A O 1
ATOM 1562 N N . ARG A 1 208 ? 8.310 -5.481 4.679 1.00 84.56 208 ARG A N 1
ATOM 1563 C CA . ARG A 1 208 ? 8.888 -6.826 4.657 1.00 84.56 208 ARG A CA 1
ATOM 1564 C C . ARG A 1 208 ? 7.823 -7.879 4.407 1.00 84.56 208 ARG A C 1
ATOM 1566 O O . ARG A 1 208 ? 6.689 -7.741 4.845 1.00 84.56 208 ARG A O 1
ATOM 1573 N N . THR A 1 209 ? 8.224 -8.928 3.709 1.00 83.56 209 THR A N 1
ATOM 1574 C CA . THR A 1 209 ? 7.390 -10.069 3.322 1.00 83.56 209 THR A CA 1
ATOM 1575 C C . THR A 1 209 ? 8.077 -11.365 3.741 1.00 83.56 209 THR A C 1
ATOM 1577 O O . THR A 1 209 ? 9.237 -11.356 4.156 1.00 83.56 209 THR A O 1
ATOM 1580 N N . ALA A 1 210 ? 7.378 -12.493 3.613 1.00 77.00 210 ALA A N 1
ATOM 1581 C CA . ALA A 1 210 ? 7.961 -13.822 3.823 1.00 77.00 210 ALA A CA 1
ATOM 1582 C C . ALA A 1 210 ? 8.829 -14.321 2.640 1.00 77.00 210 ALA A C 1
ATOM 1584 O O . ALA A 1 210 ? 9.287 -15.463 2.657 1.00 77.00 210 ALA A O 1
ATOM 1585 N N . ALA A 1 211 ? 9.024 -13.497 1.604 1.00 78.56 211 ALA A N 1
ATOM 1586 C CA . ALA A 1 211 ? 9.829 -13.819 0.428 1.00 78.56 211 ALA A CA 1
ATOM 1587 C C . ALA A 1 211 ? 11.339 -13.631 0.683 1.00 78.56 211 ALA A C 1
ATOM 1589 O O . ALA A 1 211 ? 11.750 -13.042 1.681 1.00 78.56 211 ALA A O 1
ATOM 1590 N N . GLU A 1 212 ? 12.173 -14.098 -0.248 1.00 78.31 212 GLU A N 1
ATOM 1591 C CA . GLU A 1 212 ? 13.617 -13.840 -0.264 1.00 78.31 212 GLU A CA 1
ATOM 1592 C C . GLU A 1 212 ? 13.976 -13.158 -1.603 1.00 78.31 212 GLU A C 1
ATOM 1594 O O . GLU A 1 212 ? 13.825 -13.789 -2.653 1.00 78.31 212 GLU A O 1
ATOM 1599 N N . PRO A 1 213 ? 14.436 -11.890 -1.613 1.00 84.62 213 PRO A N 1
ATOM 1600 C CA . PRO A 1 213 ? 14.742 -11.049 -0.454 1.00 84.62 213 PRO A CA 1
ATOM 1601 C C . PRO A 1 213 ? 13.487 -10.589 0.316 1.00 84.62 213 PRO A C 1
ATOM 1603 O O . PRO A 1 213 ? 12.464 -10.306 -0.303 1.00 84.62 213 PRO A O 1
ATOM 1606 N N . PRO A 1 214 ? 13.566 -10.387 1.646 1.00 83.81 214 PRO A N 1
ATOM 1607 C CA . PRO A 1 214 ? 12.419 -10.067 2.509 1.00 83.81 214 PRO A CA 1
ATOM 1608 C C . PR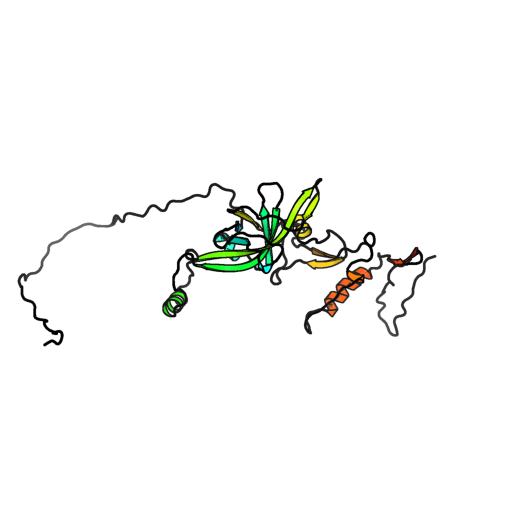O A 1 214 ? 11.977 -8.599 2.414 1.00 83.81 214 PRO A C 1
ATOM 1610 O O . PRO A 1 214 ? 11.592 -7.990 3.411 1.00 83.81 214 PRO A O 1
ATOM 1613 N N . THR A 1 215 ? 12.094 -7.975 1.242 1.00 89.94 215 THR A N 1
ATOM 1614 C CA . THR A 1 215 ? 11.720 -6.575 1.004 1.00 89.94 215 THR A CA 1
ATOM 1615 C C . THR A 1 215 ? 11.135 -6.418 -0.388 1.00 89.94 215 THR A C 1
ATOM 1617 O O . THR A 1 215 ? 11.833 -6.693 -1.365 1.00 89.94 215 THR A O 1
ATOM 1620 N N . VAL A 1 216 ? 9.927 -5.865 -0.483 1.00 91.19 216 VAL A N 1
ATOM 1621 C CA . VAL A 1 216 ? 9.288 -5.589 -1.776 1.00 91.19 216 VAL A CA 1
ATOM 1622 C C . VAL A 1 216 ? 10.077 -4.512 -2.521 1.00 91.19 216 VAL A C 1
ATOM 1624 O O . VAL A 1 216 ? 10.278 -3.405 -2.009 1.00 91.19 216 VAL A O 1
ATOM 1627 N N . ASP A 1 217 ? 10.538 -4.823 -3.729 1.00 93.88 217 ASP A N 1
ATOM 1628 C CA . ASP A 1 217 ? 11.144 -3.846 -4.622 1.00 93.88 217 ASP A CA 1
ATOM 1629 C C . ASP A 1 217 ? 10.085 -3.045 -5.390 1.00 93.88 217 ASP A C 1
ATOM 1631 O O . ASP A 1 217 ? 9.052 -3.554 -5.823 1.00 93.88 217 ASP A O 1
ATOM 1635 N N . TYR A 1 218 ? 10.345 -1.748 -5.544 1.00 92.69 218 TYR A N 1
ATOM 1636 C CA . TYR A 1 218 ? 9.498 -0.835 -6.294 1.00 92.69 218 TYR A CA 1
ATOM 1637 C C . TYR A 1 218 ? 10.119 -0.594 -7.668 1.00 92.69 218 TYR A C 1
ATOM 1639 O O . TYR A 1 218 ? 11.228 -0.054 -7.781 1.00 92.69 218 TYR A O 1
ATOM 1647 N N . ARG A 1 219 ? 9.390 -0.983 -8.715 1.00 92.44 219 ARG A N 1
ATOM 1648 C CA . ARG A 1 219 ? 9.821 -0.900 -10.112 1.00 92.44 219 ARG A CA 1
ATOM 1649 C C . ARG A 1 219 ? 8.906 -0.026 -10.955 1.00 92.44 219 ARG A C 1
ATOM 1651 O O . ARG A 1 219 ? 7.748 0.198 -10.614 1.00 92.44 219 ARG A O 1
ATOM 1658 N N . VAL A 1 220 ? 9.432 0.445 -12.080 1.00 90.38 220 VAL A N 1
ATOM 1659 C CA . VAL A 1 220 ? 8.660 1.103 -13.140 1.00 90.38 220 VAL A CA 1
ATOM 1660 C C . VAL A 1 220 ? 8.770 0.288 -14.421 1.00 90.38 220 VAL A C 1
ATOM 1662 O O . VAL A 1 220 ? 9.862 -0.158 -14.781 1.00 90.38 220 VAL A O 1
ATOM 1665 N N . LYS A 1 221 ? 7.628 0.115 -15.102 1.00 88.31 221 LYS A N 1
ATOM 1666 C CA . LYS A 1 221 ? 7.537 -0.630 -16.359 1.00 88.31 221 LYS A CA 1
ATOM 1667 C C . LYS A 1 221 ? 8.426 0.036 -17.407 1.00 88.31 221 LYS A C 1
ATOM 1669 O O . LYS A 1 221 ? 8.326 1.244 -17.640 1.00 88.31 221 LYS A O 1
ATOM 1674 N N . ASP A 1 222 ? 9.279 -0.774 -18.015 1.00 86.50 222 ASP A N 1
ATOM 1675 C CA . ASP A 1 222 ? 10.278 -0.351 -18.985 1.00 86.50 222 ASP A CA 1
ATOM 1676 C C . ASP A 1 222 ? 10.218 -1.256 -20.215 1.00 86.50 222 ASP A C 1
ATOM 1678 O O . ASP A 1 222 ? 11.067 -2.112 -20.442 1.00 86.50 222 ASP A O 1
ATOM 1682 N N . GLU A 1 223 ? 9.128 -1.098 -20.958 1.00 81.62 223 GLU A N 1
ATOM 1683 C CA . GLU A 1 223 ? 8.799 -1.859 -22.155 1.00 81.62 223 GLU A CA 1
ATOM 1684 C C . GLU A 1 223 ? 8.259 -0.879 -23.200 1.00 81.62 223 GLU A C 1
ATOM 1686 O O . GLU A 1 223 ? 7.533 0.049 -22.846 1.00 81.62 223 GLU A O 1
ATOM 1691 N N . TYR A 1 224 ? 8.595 -1.097 -24.472 1.00 78.50 224 TYR A N 1
ATOM 1692 C CA . TYR A 1 224 ? 8.189 -0.233 -25.587 1.00 78.50 224 TYR A CA 1
ATOM 1693 C C . TYR A 1 224 ? 6.923 -0.718 -26.324 1.00 78.50 224 TYR A C 1
ATOM 1695 O O . TYR A 1 224 ? 6.428 -0.023 -27.210 1.00 78.50 224 TYR A O 1
ATOM 1703 N N . ALA A 1 225 ? 6.384 -1.894 -25.976 1.00 78.81 225 ALA A N 1
ATOM 1704 C CA . ALA A 1 225 ? 5.242 -2.507 -26.666 1.00 78.81 225 ALA A CA 1
ATOM 1705 C C . ALA A 1 225 ? 3.946 -1.676 -26.562 1.00 78.81 225 ALA A C 1
ATOM 1707 O O . ALA A 1 225 ? 3.207 -1.563 -27.538 1.00 78.81 225 ALA A O 1
ATOM 1708 N N . ASP A 1 226 ? 3.715 -1.031 -25.412 1.00 74.44 226 ASP A N 1
ATOM 1709 C CA . ASP A 1 226 ? 2.571 -0.137 -25.159 1.00 74.44 226 ASP A CA 1
ATOM 1710 C C . ASP A 1 226 ? 2.891 1.348 -25.481 1.00 74.44 226 ASP A C 1
ATOM 1712 O O . ASP A 1 226 ? 2.184 2.274 -25.061 1.00 74.44 226 ASP A O 1
ATOM 1716 N N . GLY A 1 227 ? 3.987 1.597 -26.208 1.00 75.38 227 GLY A N 1
ATOM 1717 C CA . GLY A 1 227 ? 4.604 2.912 -26.398 1.00 75.38 227 GLY A CA 1
ATOM 1718 C C . GLY A 1 227 ? 5.705 3.206 -25.372 1.00 75.38 227 GLY A C 1
ATOM 1719 O O . GLY A 1 227 ? 6.123 2.327 -24.628 1.00 75.38 227 GLY A O 1
ATOM 1720 N N . ASP A 1 228 ? 6.200 4.447 -25.344 1.00 78.38 228 ASP A N 1
ATOM 1721 C CA . ASP A 1 228 ? 7.403 4.796 -24.572 1.00 78.38 228 ASP A CA 1
ATOM 1722 C C . ASP A 1 228 ? 7.271 4.510 -23.063 1.00 78.38 228 ASP A C 1
ATOM 1724 O O . ASP A 1 228 ? 6.256 4.889 -22.456 1.00 78.38 228 ASP A O 1
ATOM 1728 N N . PRO A 1 229 ? 8.326 3.962 -22.424 1.00 81.44 229 PRO A N 1
ATOM 1729 C CA . PRO A 1 229 ? 8.406 3.806 -20.979 1.00 81.44 229 PRO A CA 1
ATOM 1730 C C . PRO A 1 229 ? 8.048 5.081 -20.209 1.00 81.44 229 PRO A C 1
ATOM 1732 O O . PRO A 1 229 ? 8.423 6.197 -20.585 1.00 81.44 229 PRO A O 1
ATOM 1735 N N . LEU A 1 230 ? 7.382 4.916 -19.061 1.00 78.12 230 LEU A N 1
ATOM 1736 C CA . LEU A 1 230 ? 6.877 6.024 -18.233 1.00 78.12 230 LEU A CA 1
ATOM 1737 C C . LEU A 1 230 ? 7.961 7.048 -17.849 1.00 78.12 230 LEU A C 1
ATOM 1739 O O . LEU A 1 230 ? 7.674 8.243 -17.726 1.00 78.12 230 LEU A O 1
ATOM 1743 N N . VAL A 1 231 ? 9.212 6.595 -17.710 1.00 82.81 231 VAL A N 1
ATOM 1744 C CA . VAL A 1 231 ? 10.367 7.455 -17.418 1.00 82.81 231 VAL A CA 1
ATOM 1745 C C . VAL A 1 231 ? 10.616 8.498 -18.513 1.00 82.81 231 VAL A C 1
ATOM 1747 O O . VAL A 1 231 ? 10.977 9.629 -18.189 1.00 82.81 231 VAL A O 1
ATOM 1750 N N . PHE A 1 232 ? 10.363 8.169 -19.782 1.00 81.62 232 PHE A N 1
ATOM 1751 C CA . PHE A 1 232 ? 10.646 9.050 -20.920 1.00 81.62 232 PHE A CA 1
ATOM 1752 C C . PHE A 1 232 ? 9.496 9.991 -21.297 1.00 81.62 232 PHE A C 1
ATOM 1754 O O . PHE A 1 232 ? 9.746 11.002 -21.948 1.00 81.62 232 PHE A O 1
ATOM 1761 N N . ARG A 1 233 ? 8.258 9.720 -20.856 1.00 79.06 233 ARG A N 1
ATOM 1762 C CA . ARG A 1 233 ? 7.108 10.603 -21.129 1.00 79.06 233 ARG A CA 1
ATOM 1763 C C . ARG A 1 233 ? 7.058 11.813 -20.194 1.00 79.06 233 ARG A C 1
ATOM 1765 O O . ARG A 1 233 ? 7.274 12.940 -20.636 1.00 79.06 233 ARG A O 1
ATOM 1772 N N . HIS A 1 234 ? 6.754 11.608 -18.909 1.00 74.62 234 HIS A N 1
ATOM 1773 C CA . HIS A 1 234 ? 6.366 12.700 -17.996 1.00 74.62 234 HIS A CA 1
ATOM 1774 C C . HIS A 1 234 ? 6.885 12.529 -16.552 1.00 74.62 234 HIS A C 1
ATOM 1776 O O . HIS A 1 234 ? 6.145 12.720 -15.589 1.00 74.62 234 HIS A O 1
ATOM 1782 N N . THR A 1 235 ? 8.160 12.172 -16.367 1.00 86.25 235 THR A N 1
ATOM 1783 C CA . THR A 1 235 ? 8.737 12.018 -15.016 1.00 86.25 235 THR A CA 1
ATOM 1784 C C . THR A 1 235 ? 9.226 13.344 -14.423 1.00 86.25 235 THR A C 1
ATOM 1786 O O . THR A 1 235 ? 10.139 13.978 -14.950 1.00 86.25 235 THR A O 1
ATOM 1789 N N . LEU A 1 236 ? 8.673 13.726 -13.265 1.00 89.19 236 LEU A N 1
ATOM 1790 C CA . LEU A 1 236 ? 9.110 14.865 -12.450 1.00 89.19 236 LEU A CA 1
ATOM 1791 C C . LEU A 1 236 ? 9.730 14.376 -11.131 1.00 89.19 236 LEU A C 1
ATOM 1793 O O . LEU A 1 236 ? 9.081 13.675 -10.362 1.00 89.19 236 LEU A O 1
ATOM 1797 N N . VAL A 1 237 ? 10.962 14.801 -10.828 1.00 91.38 237 VAL A N 1
ATOM 1798 C CA . VAL A 1 237 ? 11.627 14.516 -9.541 1.00 91.38 237 VAL A CA 1
ATOM 1799 C C . VAL A 1 237 ? 11.689 15.789 -8.694 1.00 91.38 237 VAL A C 1
ATOM 1801 O O . VAL A 1 237 ? 12.553 16.645 -8.892 1.00 91.38 237 VAL A O 1
ATOM 1804 N N . ALA A 1 238 ? 10.771 15.906 -7.734 1.00 92.69 238 ALA A N 1
ATOM 1805 C CA . ALA A 1 238 ? 10.646 17.042 -6.818 1.00 92.69 238 ALA A CA 1
ATOM 1806 C C . ALA A 1 238 ? 11.100 16.697 -5.382 1.00 92.69 238 ALA A C 1
ATOM 1808 O O . ALA A 1 238 ? 11.378 15.545 -5.059 1.00 92.69 238 ALA A O 1
ATOM 1809 N N . GLY A 1 239 ? 11.242 17.715 -4.524 1.00 91.88 239 GLY A N 1
ATOM 1810 C CA . GLY A 1 239 ? 11.703 17.573 -3.135 1.00 91.88 239 GLY A CA 1
ATOM 1811 C C . GLY A 1 239 ? 12.614 18.717 -2.678 1.00 91.88 239 GLY A C 1
ATOM 1812 O O . GLY A 1 239 ? 13.113 19.492 -3.499 1.00 91.88 239 GLY A O 1
ATOM 1813 N N . GLY A 1 240 ? 12.857 18.824 -1.370 1.00 93.56 240 GLY A N 1
ATOM 1814 C CA . GLY A 1 240 ? 13.665 19.891 -0.763 1.00 93.56 240 GLY A CA 1
ATOM 1815 C C . GLY A 1 240 ? 15.160 19.865 -1.125 1.00 93.56 240 GLY A C 1
ATOM 1816 O O . GLY A 1 240 ? 15.678 18.935 -1.755 1.00 93.56 240 GLY A O 1
ATOM 1817 N N . THR A 1 241 ? 15.895 20.907 -0.739 1.00 93.19 241 THR A N 1
ATOM 1818 C CA . THR A 1 241 ? 17.367 20.903 -0.820 1.00 93.19 241 THR A CA 1
ATOM 1819 C C . THR A 1 241 ? 17.925 19.826 0.113 1.00 93.19 241 THR A C 1
ATOM 1821 O O . THR A 1 241 ? 17.436 19.654 1.222 1.00 93.19 241 THR A O 1
ATOM 1824 N N . GLY A 1 242 ? 18.913 19.056 -0.348 1.00 92.12 242 GLY A N 1
ATOM 1825 C CA . GLY A 1 242 ? 19.483 17.940 0.419 1.00 92.12 242 GLY A CA 1
ATOM 1826 C C . GLY A 1 242 ? 18.686 16.626 0.384 1.00 92.12 242 GLY A C 1
ATOM 1827 O O . GLY A 1 242 ? 19.256 15.594 0.713 1.00 92.12 242 GLY A O 1
ATOM 1828 N N . SER A 1 243 ? 17.439 16.600 -0.112 1.00 90.00 243 SER A N 1
ATOM 1829 C CA . SER A 1 243 ? 16.563 15.405 -0.109 1.00 90.00 243 SER A CA 1
ATOM 1830 C C . SER A 1 243 ? 16.962 14.277 -1.085 1.00 90.00 243 SER A C 1
ATOM 1832 O O . SER A 1 243 ? 16.130 13.469 -1.485 1.00 90.00 243 SER A O 1
ATOM 1834 N N . GLY A 1 244 ? 18.207 14.248 -1.563 1.00 92.44 244 GLY A N 1
ATOM 1835 C CA . GLY A 1 244 ? 18.713 13.172 -2.419 1.00 92.44 244 GLY A CA 1
ATOM 1836 C C . GLY A 1 244 ? 18.272 13.176 -3.890 1.00 92.44 244 GLY A C 1
ATOM 1837 O O . GLY A 1 244 ? 18.728 12.296 -4.612 1.00 92.44 244 GLY A O 1
ATOM 1838 N N . LYS A 1 245 ? 17.481 14.150 -4.381 1.00 95.44 245 LYS A N 1
ATOM 1839 C CA . LYS A 1 245 ? 16.983 14.208 -5.784 1.00 95.44 245 LYS A CA 1
ATOM 1840 C C . LYS A 1 245 ? 18.026 13.794 -6.834 1.00 95.44 245 LYS A C 1
ATOM 1842 O O . LYS A 1 245 ? 17.845 12.816 -7.547 1.00 95.44 245 LYS A O 1
ATOM 1847 N N . THR A 1 246 ? 19.166 14.489 -6.873 1.00 93.62 246 THR A N 1
ATOM 1848 C CA . THR A 1 246 ? 20.258 14.239 -7.832 1.00 93.62 246 THR A CA 1
ATOM 1849 C C . THR A 1 246 ? 20.878 12.846 -7.693 1.00 93.62 246 THR A C 1
ATOM 1851 O O . THR A 1 246 ? 21.393 12.310 -8.670 1.00 93.62 246 THR A O 1
ATOM 1854 N N . HIS A 1 247 ? 20.866 12.264 -6.492 1.00 93.56 247 HIS A N 1
ATOM 1855 C CA . HIS A 1 247 ? 21.350 10.907 -6.246 1.00 93.56 247 HIS A CA 1
ATOM 1856 C C . HIS A 1 247 ? 20.345 9.873 -6.770 1.00 93.56 247 HIS A C 1
ATOM 1858 O O . HIS A 1 247 ? 20.729 9.009 -7.555 1.00 93.56 247 HIS A O 1
ATOM 1864 N N . ALA A 1 248 ? 19.060 10.029 -6.435 1.00 91.31 248 ALA A N 1
ATOM 1865 C CA . ALA A 1 248 ? 17.977 9.186 -6.936 1.00 91.31 248 ALA A CA 1
ATOM 1866 C C . ALA A 1 248 ? 17.916 9.201 -8.474 1.00 91.31 248 ALA A C 1
ATOM 1868 O O . ALA A 1 248 ? 18.066 8.152 -9.097 1.00 91.31 248 ALA A O 1
ATOM 1869 N N . SER A 1 249 ? 17.837 10.383 -9.101 1.00 92.25 249 SER A N 1
ATOM 1870 C CA . SER A 1 249 ? 17.819 10.508 -10.566 1.00 92.25 249 SER A CA 1
ATOM 1871 C C . SER A 1 249 ? 19.039 9.864 -11.226 1.00 92.25 249 SER A C 1
ATOM 1873 O O . SER A 1 249 ? 18.895 9.204 -12.248 1.00 92.25 249 SER A O 1
ATOM 1875 N N . LYS A 1 250 ? 20.244 9.995 -10.648 1.00 92.00 250 LYS A N 1
ATOM 1876 C CA . LYS A 1 250 ? 21.448 9.338 -11.187 1.00 92.00 250 LYS A CA 1
ATOM 1877 C C . LYS A 1 250 ? 21.390 7.814 -11.075 1.00 92.00 250 LYS A C 1
ATOM 1879 O O . LYS A 1 250 ? 21.859 7.149 -11.991 1.00 92.00 250 LYS A O 1
ATOM 1884 N N . ASN A 1 251 ? 20.843 7.262 -9.994 1.00 91.50 251 ASN A N 1
ATOM 1885 C CA . ASN A 1 251 ? 20.748 5.810 -9.814 1.00 91.50 251 ASN A CA 1
ATOM 1886 C C . ASN A 1 251 ? 19.686 5.180 -10.728 1.00 91.50 251 ASN A C 1
ATOM 1888 O O . ASN A 1 251 ? 19.905 4.086 -11.242 1.00 91.50 251 ASN A O 1
ATOM 1892 N N . VAL A 1 252 ? 18.592 5.895 -11.001 1.00 91.31 252 VAL A N 1
ATOM 1893 C CA . VAL A 1 252 ? 17.599 5.496 -12.013 1.00 91.31 252 VAL A CA 1
ATOM 1894 C C . VAL A 1 252 ? 18.206 5.587 -13.416 1.00 91.31 252 VAL A C 1
ATOM 1896 O O . VAL A 1 252 ? 18.279 4.586 -14.121 1.00 91.31 252 VAL A O 1
ATOM 1899 N N . LEU A 1 253 ? 18.745 6.750 -13.807 1.00 89.25 253 LEU A N 1
ATOM 1900 C CA . LEU A 1 253 ? 19.302 6.963 -15.153 1.00 89.25 253 LEU A CA 1
ATOM 1901 C C . LEU A 1 253 ? 20.479 6.035 -15.491 1.00 89.25 253 LEU A C 1
ATOM 1903 O O . LEU A 1 253 ? 20.662 5.698 -16.653 1.00 89.25 253 LEU A O 1
ATOM 1907 N N . ARG A 1 254 ? 21.271 5.586 -14.507 1.00 89.44 254 ARG A N 1
ATOM 1908 C CA . ARG A 1 254 ? 22.340 4.601 -14.749 1.00 89.44 254 ARG A CA 1
ATOM 1909 C C . ARG A 1 254 ? 21.820 3.249 -15.222 1.00 89.44 254 ARG A C 1
ATOM 1911 O O . ARG A 1 254 ? 22.508 2.624 -16.015 1.00 89.44 254 ARG A O 1
ATOM 1918 N N . GLN A 1 255 ? 20.642 2.816 -14.774 1.00 90.69 255 GLN A N 1
ATOM 1919 C CA . GLN A 1 255 ? 20.041 1.566 -15.249 1.00 90.69 255 GLN A CA 1
ATOM 1920 C C . GLN A 1 255 ? 19.651 1.690 -16.725 1.00 90.69 255 GLN A C 1
ATOM 1922 O O . GLN A 1 255 ? 19.940 0.795 -17.505 1.00 90.69 255 GLN A O 1
ATOM 1927 N N . TYR A 1 256 ? 19.130 2.851 -17.137 1.00 87.50 256 TYR A N 1
ATOM 1928 C CA . TYR A 1 256 ? 18.875 3.167 -18.547 1.00 87.50 256 TYR A CA 1
ATOM 1929 C C . TYR A 1 256 ? 20.149 3.309 -19.403 1.00 87.50 256 TYR A C 1
ATOM 1931 O O . TYR A 1 256 ? 20.081 3.202 -20.625 1.00 87.50 256 TYR A O 1
ATOM 1939 N N . LEU A 1 257 ? 21.315 3.527 -18.794 1.00 87.00 257 LEU A N 1
ATOM 1940 C CA . LEU A 1 257 ? 22.606 3.657 -19.483 1.00 87.00 257 LEU A CA 1
ATOM 1941 C C . LEU A 1 257 ? 23.499 2.412 -19.330 1.00 87.00 257 LEU A C 1
ATOM 1943 O O . LEU A 1 257 ? 24.703 2.499 -19.569 1.00 87.00 257 LEU A O 1
ATOM 1947 N N . ALA A 1 258 ? 22.933 1.279 -18.907 1.00 83.69 258 ALA A N 1
ATOM 1948 C CA . ALA A 1 258 ? 23.659 0.021 -18.784 1.00 83.69 258 ALA A CA 1
ATOM 1949 C C . ALA A 1 258 ? 24.069 -0.531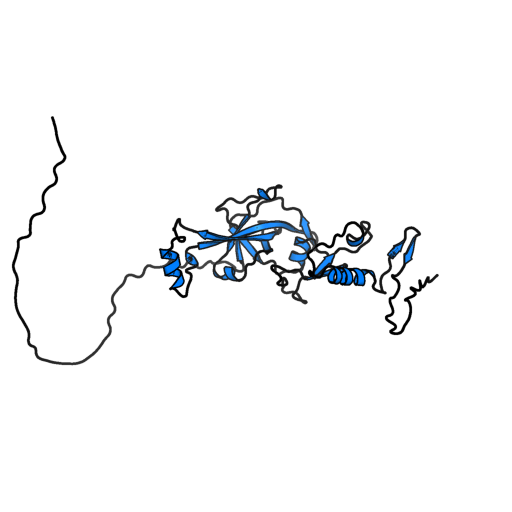 -20.167 1.00 83.69 258 ALA A C 1
ATOM 1951 O O . ALA A 1 258 ? 23.350 -0.367 -21.153 1.00 83.69 258 ALA A O 1
ATOM 1952 N N . GLU A 1 259 ? 25.260 -1.133 -20.249 1.00 78.00 259 GLU A N 1
ATOM 1953 C CA . GLU A 1 259 ? 25.921 -1.493 -21.519 1.00 78.00 259 GLU A CA 1
ATOM 1954 C C . GLU A 1 259 ? 25.217 -2.626 -22.285 1.00 78.00 259 GLU A C 1
ATOM 1956 O O . GLU A 1 259 ? 25.421 -2.783 -23.486 1.00 78.00 259 GLU A O 1
ATOM 1961 N N . ASP A 1 260 ? 24.383 -3.396 -21.591 1.00 81.31 260 ASP A N 1
ATOM 1962 C CA . ASP A 1 260 ? 23.555 -4.495 -22.087 1.00 81.31 260 ASP A CA 1
ATOM 1963 C C . ASP A 1 260 ? 22.236 -4.035 -22.731 1.00 81.31 260 ASP A C 1
ATOM 1965 O O . ASP A 1 260 ? 21.502 -4.857 -23.278 1.00 81.31 260 ASP A O 1
ATOM 1969 N N . ARG A 1 261 ? 21.928 -2.732 -22.705 1.00 84.38 261 ARG A N 1
ATOM 1970 C CA . ARG A 1 261 ? 20.697 -2.187 -23.287 1.00 84.38 261 ARG A CA 1
ATOM 1971 C C . ARG A 1 261 ? 20.828 -1.822 -24.762 1.00 84.38 261 ARG A C 1
ATOM 1973 O O . ARG A 1 261 ? 21.867 -1.347 -25.224 1.00 84.38 261 ARG A O 1
ATOM 1980 N N . THR A 1 262 ? 19.714 -1.941 -25.474 1.00 82.81 262 THR A N 1
ATOM 1981 C CA . THR A 1 262 ? 19.486 -1.346 -26.793 1.00 82.81 262 THR A CA 1
ATOM 1982 C C . THR A 1 262 ? 18.190 -0.543 -26.781 1.00 82.81 262 THR A C 1
ATOM 1984 O O . THR A 1 262 ? 17.252 -0.859 -26.050 1.00 82.81 262 THR A O 1
ATOM 1987 N N . TYR A 1 263 ? 18.155 0.527 -27.572 1.00 81.94 263 TYR A N 1
ATOM 1988 C CA . TYR A 1 263 ? 16.977 1.366 -27.763 1.00 81.94 263 TYR A CA 1
ATOM 1989 C C . TYR A 1 263 ? 16.603 1.413 -29.246 1.00 81.94 263 TYR A C 1
ATOM 1991 O O . TYR A 1 263 ? 17.493 1.670 -30.066 1.00 81.94 263 TYR A O 1
ATOM 1999 N N . PRO A 1 264 ? 15.328 1.184 -29.606 1.00 81.81 264 PRO A N 1
ATOM 2000 C CA . PRO A 1 264 ? 14.865 1.361 -30.973 1.00 81.81 264 PRO A CA 1
ATOM 2001 C C . PRO A 1 264 ? 14.853 2.850 -31.339 1.00 81.81 264 PRO A C 1
ATOM 2003 O O . PRO A 1 264 ? 14.502 3.706 -30.527 1.00 81.81 264 PRO A O 1
ATOM 2006 N N . MET A 1 265 ? 15.231 3.148 -32.577 1.00 82.25 265 MET A N 1
ATOM 2007 C CA . MET A 1 265 ? 15.191 4.480 -33.178 1.00 82.25 265 MET A CA 1
ATOM 2008 C C . MET A 1 265 ? 14.112 4.531 -34.267 1.00 82.25 265 MET A C 1
ATOM 2010 O O . MET A 1 265 ? 13.82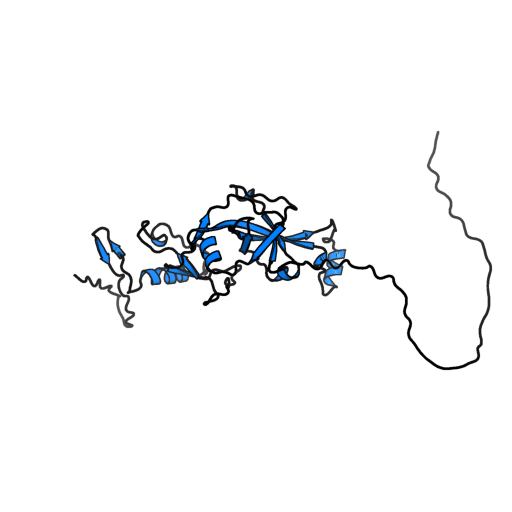6 3.516 -34.904 1.00 82.25 265 MET A O 1
ATOM 2014 N N . ASP A 1 266 ? 13.581 5.723 -34.556 1.00 79.25 266 ASP A N 1
ATOM 2015 C CA . ASP A 1 266 ? 12.549 5.943 -35.589 1.00 79.25 266 ASP A CA 1
ATOM 2016 C C . ASP A 1 266 ? 12.958 5.470 -37.001 1.00 79.25 266 ASP A C 1
ATOM 2018 O O . ASP A 1 266 ? 12.106 5.235 -37.856 1.00 79.25 266 ASP A O 1
ATOM 2022 N N . ASP A 1 267 ? 14.263 5.326 -37.262 1.00 83.25 267 ASP A N 1
ATOM 2023 C CA . ASP A 1 267 ? 14.821 4.820 -38.521 1.00 83.25 267 ASP A CA 1
ATOM 2024 C C . ASP A 1 267 ? 15.075 3.298 -38.530 1.00 83.25 267 ASP A C 1
ATOM 2026 O O . ASP A 1 267 ? 15.750 2.782 -39.422 1.00 83.25 267 ASP A O 1
ATOM 2030 N N . GLY A 1 268 ? 14.529 2.571 -37.549 1.00 80.81 268 GLY A N 1
ATOM 2031 C CA . GLY A 1 268 ? 14.582 1.109 -37.456 1.00 80.81 268 GLY A CA 1
ATOM 2032 C C . GLY A 1 268 ? 15.916 0.543 -36.964 1.00 80.81 268 GLY A C 1
ATOM 2033 O O . GLY A 1 268 ? 16.092 -0.674 -36.956 1.00 80.81 268 GLY A O 1
ATOM 2034 N N . ARG A 1 269 ? 16.866 1.394 -36.558 1.00 85.06 269 ARG A N 1
ATOM 2035 C CA . ARG A 1 269 ? 18.122 0.957 -35.934 1.00 85.06 269 ARG A CA 1
ATOM 2036 C C . ARG A 1 269 ? 17.939 0.750 -34.435 1.00 85.06 269 ARG A C 1
ATOM 2038 O O . ARG A 1 269 ? 17.255 1.528 -33.779 1.00 85.06 269 ARG A O 1
ATOM 2045 N N . GLU A 1 270 ? 18.648 -0.225 -33.882 1.00 85.25 270 GLU A N 1
ATOM 2046 C CA . GLU A 1 270 ? 18.872 -0.315 -32.440 1.00 85.25 270 GLU A CA 1
ATOM 2047 C C . GLU A 1 270 ? 20.194 0.361 -32.058 1.00 85.25 270 GLU A C 1
ATOM 2049 O O . GLU A 1 270 ? 21.208 0.221 -32.748 1.00 85.25 270 GLU A O 1
ATOM 2054 N N . VAL A 1 271 ? 20.187 1.118 -30.960 1.00 83.62 271 VAL A N 1
ATOM 2055 C CA . VAL A 1 271 ? 21.357 1.849 -30.457 1.00 83.62 271 VAL A CA 1
ATOM 2056 C C . VAL A 1 271 ? 21.574 1.532 -28.981 1.00 83.62 271 VAL A C 1
ATOM 2058 O O . VAL A 1 271 ? 20.709 1.795 -28.148 1.00 83.62 271 VAL A O 1
ATOM 2061 N N . SER A 1 272 ? 22.751 1.006 -28.642 1.00 82.00 272 SER A N 1
ATOM 2062 C CA . SER A 1 272 ? 23.188 0.882 -27.248 1.00 82.00 272 SER A CA 1
ATOM 2063 C C . SER A 1 272 ? 23.636 2.233 -26.680 1.00 82.00 272 SER A C 1
ATOM 2065 O O . SER A 1 272 ? 24.221 3.042 -27.413 1.00 82.00 272 SER A O 1
ATOM 2067 N N . PRO A 1 273 ? 23.419 2.500 -25.378 1.00 79.06 273 PRO A N 1
ATOM 2068 C CA . PRO A 1 273 ? 23.949 3.697 -24.740 1.00 79.06 273 PRO A CA 1
ATOM 2069 C C . PRO A 1 273 ? 25.491 3.693 -24.784 1.00 79.06 273 PRO A C 1
ATOM 2071 O O . PRO A 1 273 ? 26.116 2.631 -24.736 1.00 79.06 273 PRO A O 1
ATOM 2074 N N . PRO A 1 274 ? 26.145 4.865 -24.885 1.00 69.44 274 PRO A N 1
ATOM 2075 C CA . PRO A 1 274 ? 27.600 4.936 -24.984 1.00 69.44 274 PRO A CA 1
ATOM 2076 C C . PRO A 1 274 ? 28.268 4.434 -23.695 1.00 69.44 274 PRO A C 1
ATOM 2078 O O . PRO A 1 274 ? 28.066 5.004 -22.620 1.00 69.44 274 PRO A O 1
ATOM 2081 N N . SER A 1 275 ? 29.111 3.403 -23.814 1.00 60.50 275 SER A N 1
ATOM 2082 C CA . SER A 1 275 ? 29.842 2.811 -22.689 1.00 60.50 275 SER A CA 1
ATOM 2083 C C . SER A 1 275 ? 30.790 3.824 -22.039 1.00 60.50 275 SER A C 1
ATOM 2085 O O . SER A 1 275 ? 31.778 4.288 -22.618 1.00 60.50 275 SER A O 1
ATOM 2087 N N . CYS A 1 276 ? 30.493 4.192 -20.793 1.00 50.06 276 CYS A N 1
ATOM 2088 C CA . CYS A 1 276 ? 31.235 5.221 -20.072 1.00 50.06 276 CYS A CA 1
ATOM 2089 C C . CYS A 1 276 ? 32.415 4.609 -19.299 1.00 50.06 276 CYS A C 1
ATOM 2091 O O . CYS A 1 276 ? 32.431 4.567 -18.066 1.00 50.06 276 CYS A O 1
ATOM 2093 N N . SER A 1 277 ? 33.420 4.124 -20.036 1.00 47.72 277 SER A N 1
ATOM 2094 C CA . SER A 1 277 ? 34.647 3.580 -19.439 1.00 47.72 277 SER A CA 1
ATOM 2095 C C . SER A 1 277 ? 35.376 4.649 -18.605 1.00 47.72 277 SER A C 1
ATOM 2097 O O . SER A 1 277 ? 35.890 5.645 -19.119 1.00 47.72 277 SER A O 1
ATOM 2099 N N . SER A 1 278 ? 35.432 4.458 -17.281 1.00 42.34 278 SER A N 1
ATOM 2100 C CA . SER A 1 278 ? 36.023 5.432 -16.346 1.00 42.34 278 SER A CA 1
ATOM 2101 C C . SER A 1 278 ? 37.560 5.401 -16.326 1.00 42.34 278 SER A C 1
ATOM 2103 O O . SER A 1 278 ? 38.207 5.186 -15.300 1.00 42.34 278 SER A O 1
ATOM 2105 N N . THR A 1 279 ? 38.179 5.662 -17.477 1.00 36.84 279 THR A N 1
ATOM 2106 C CA . THR A 1 279 ? 39.639 5.741 -17.597 1.00 36.84 279 THR A CA 1
ATOM 2107 C C . THR A 1 279 ? 40.154 6.994 -16.882 1.00 36.84 279 THR A C 1
ATOM 2109 O O . THR A 1 279 ? 40.152 8.101 -17.423 1.00 36.84 279 THR A O 1
ATOM 2112 N N . ARG A 1 280 ? 40.616 6.842 -15.633 1.00 41.53 280 ARG A N 1
ATOM 2113 C CA . ARG A 1 280 ? 41.298 7.915 -14.892 1.00 41.53 280 ARG A CA 1
ATOM 2114 C C . ARG A 1 280 ? 42.622 8.283 -15.574 1.00 41.53 280 ARG A C 1
ATOM 2116 O O . ARG A 1 280 ? 43.652 7.696 -15.248 1.00 41.53 280 ARG A O 1
ATOM 2123 N N . ARG A 1 281 ? 42.609 9.333 -16.404 1.00 39.19 281 ARG A N 1
ATOM 2124 C CA . ARG A 1 281 ? 43.604 10.433 -16.413 1.00 39.19 281 ARG A CA 1
ATOM 2125 C C . ARG A 1 281 ? 43.268 11.490 -17.474 1.00 39.19 281 ARG A C 1
ATOM 2127 O O . ARG A 1 281 ? 43.229 11.176 -18.649 1.00 39.19 281 ARG A O 1
ATOM 2134 N N . THR A 1 282 ? 43.137 12.739 -17.013 1.00 43.41 282 THR A N 1
ATOM 2135 C CA . THR A 1 282 ? 43.388 14.013 -17.732 1.00 43.41 282 THR A CA 1
ATOM 2136 C C . THR A 1 282 ? 42.774 14.256 -19.125 1.00 43.41 282 THR A C 1
ATOM 2138 O O . THR A 1 282 ? 43.080 13.577 -20.093 1.00 43.41 282 THR A O 1
ATOM 2141 N N . SER A 1 283 ? 42.075 15.394 -19.233 1.00 42.59 283 SER A N 1
ATOM 2142 C CA . SER A 1 283 ? 41.490 16.020 -20.437 1.00 42.59 283 SER A CA 1
ATOM 2143 C C . SER A 1 283 ? 40.284 15.316 -21.084 1.00 42.59 283 SER A C 1
ATOM 2145 O O . SER A 1 283 ? 40.386 14.234 -21.638 1.00 42.59 283 SER A O 1
ATOM 2147 N N . THR A 1 284 ? 39.149 16.023 -21.013 1.00 39.19 284 THR A N 1
ATOM 2148 C CA . THR A 1 284 ? 37.960 15.993 -21.888 1.00 39.19 284 THR A CA 1
ATOM 2149 C C . THR A 1 284 ? 37.424 14.620 -22.344 1.00 39.19 284 THR A C 1
ATOM 2151 O O . THR A 1 284 ? 37.968 14.037 -23.283 1.00 39.19 284 THR A O 1
ATOM 2154 N N . PRO A 1 285 ? 36.292 14.129 -21.795 1.00 36.38 285 PRO A N 1
ATOM 2155 C CA . PRO A 1 285 ? 35.697 12.877 -22.255 1.00 36.38 285 PRO A CA 1
ATOM 2156 C C . PRO A 1 285 ? 35.170 13.017 -23.690 1.00 36.38 285 PRO A C 1
ATOM 2158 O O . PRO A 1 285 ? 34.286 13.828 -23.962 1.00 36.38 285 PRO A O 1
ATOM 2161 N N . ARG A 1 286 ? 35.682 12.192 -24.609 1.00 40.38 286 ARG A N 1
ATOM 2162 C CA . ARG A 1 286 ? 35.042 11.948 -25.907 1.00 40.38 286 ARG A CA 1
ATOM 2163 C C . ARG A 1 286 ? 34.126 10.736 -25.772 1.00 40.38 286 ARG A C 1
ATOM 2165 O O . ARG A 1 286 ? 34.620 9.633 -25.570 1.00 40.38 286 ARG A O 1
ATOM 2172 N N . CYS A 1 287 ? 32.817 10.928 -25.930 1.00 36.66 287 CYS A N 1
ATOM 2173 C CA . CYS A 1 287 ? 31.943 9.806 -26.269 1.00 36.66 287 CYS A CA 1
ATOM 2174 C C . CYS A 1 287 ? 32.330 9.301 -27.662 1.00 36.66 287 CYS A C 1
ATOM 2176 O O . CYS A 1 287 ? 32.358 10.080 -28.616 1.00 36.66 287 CYS A O 1
ATOM 2178 N N . THR A 1 288 ? 32.628 8.012 -27.778 1.00 44.94 288 THR A N 1
ATOM 2179 C CA . THR A 1 288 ? 32.824 7.334 -29.060 1.00 44.94 288 THR A CA 1
ATOM 2180 C C . THR A 1 288 ? 31.608 6.472 -29.346 1.00 44.94 288 THR A C 1
ATOM 2182 O O . THR A 1 288 ? 31.425 5.427 -28.727 1.00 44.94 288 THR A O 1
ATOM 2185 N N . THR A 1 289 ? 30.772 6.918 -30.281 1.00 41.19 289 THR A N 1
ATOM 2186 C CA . THR A 1 289 ? 29.649 6.131 -30.793 1.00 41.19 289 THR A CA 1
ATOM 2187 C C . THR A 1 289 ? 30.204 4.981 -31.628 1.00 41.19 289 THR A C 1
ATOM 2189 O O . THR A 1 289 ? 30.626 5.184 -32.766 1.00 41.19 289 THR A O 1
ATOM 2192 N N . THR A 1 290 ? 30.246 3.774 -31.066 1.00 40.28 290 THR A N 1
ATOM 2193 C CA . THR A 1 290 ? 30.656 2.575 -31.808 1.00 40.28 290 THR A CA 1
ATOM 2194 C C . THR A 1 290 ? 29.477 2.069 -32.628 1.00 40.28 290 THR A C 1
ATOM 2196 O O . THR A 1 290 ? 28.754 1.168 -32.212 1.00 40.28 290 THR A O 1
ATOM 2199 N N . THR A 1 291 ? 29.279 2.652 -33.808 1.00 37.59 291 THR A N 1
ATOM 2200 C CA . THR A 1 291 ? 28.356 2.107 -34.806 1.00 37.59 291 THR A CA 1
ATOM 2201 C C . THR A 1 291 ? 28.916 0.773 -35.303 1.00 37.59 291 THR A C 1
ATOM 2203 O O . THR A 1 291 ? 29.873 0.755 -36.078 1.00 37.59 291 THR A O 1
ATOM 2206 N N . ARG A 1 292 ? 28.348 -0.350 -34.852 1.00 38.25 292 ARG A N 1
ATOM 2207 C CA . ARG A 1 292 ? 28.495 -1.624 -35.568 1.00 38.25 292 ARG A CA 1
ATOM 2208 C C . ARG A 1 292 ? 27.543 -1.595 -36.764 1.00 38.25 292 ARG A C 1
ATOM 2210 O O . ARG A 1 292 ? 26.374 -1.260 -36.590 1.00 38.25 292 ARG A O 1
ATOM 2217 N N . GLY A 1 293 ? 28.084 -1.862 -37.950 1.00 38.91 293 GLY A N 1
ATOM 2218 C CA . GLY A 1 293 ? 27.314 -2.134 -39.170 1.00 38.91 293 GLY A CA 1
ATOM 2219 C C . GLY A 1 293 ? 27.207 -3.627 -39.438 1.00 38.91 293 GLY A C 1
ATOM 2220 O O . GLY A 1 293 ? 27.777 -4.400 -38.633 1.00 38.91 293 GLY A O 1
#

Sequence (293 aa):
MSDSGDLGDFTDYAGSGGDDDASAADASDDAPAEAADTAAEFERYGTEAAGADQGLGTVSVSQGLRVSQDGDETRLRAFITTGNRDSVRLGSYLLVPYPDDETLFCSIAALEYAQEFQSDDATEIHARRQMRREGFEERDYKFMAELEPVAVIYEEGGELKRRMTDRVPKPGALAREASDEAQIKTGLKIPGDGVFLGHLSVGGEKVRTAAEPPTVDYRVKDEYADGDPLVFRHTLVAGGTGSGKTHASKNVLRQYLAEDRTYPMDDGREVSPPSCSSTRRTSTPRCTTTTRG

InterPro domains:
  IPR027417 P-loop containing nucleoside triphosphate hydrolase [SSF52540] (183-259)

Radius of gyration: 35.31 Å; chains: 1; bounding box: 93×64×122 Å

Secondary structure (DSSP, 8-state):
---PPP--------------------------------------------S---SSEEEE-TT--B--SSGGG-B-EEEEPGGGTTT--TT-EEEEE-SSS-EEEEEEEEEEEEESS---TTSHHHHHHHTTSS---GGGEEEEEEEEEEEEEEEETTEEEEE---SPPPTT-EEEE---HHHHHHHHT--SSSEEEEE-EETTEEP--SSSSSSPEEEE---STTSS-HHHHH------TTSSHHHHHHHHHHHHT-TT--EE-TTS-EEPPP------SSS----------

Foldseek 3Di:
DYDDDDDDDDDDDDDDDDDDDDDDDDDDDDDDDDDDDDDDDDDDPPPPPPDDPQFQFFWACPPHFDDDPDQVPHWIKTFGDPVNPVVDAQQFWKWFDAPDQKIFIWGFHDKDFAFPDPDCCVDPVNVVVVVVDPDDPSPRTTIMTTIRGQWMWHDDPNAIATDHDDDTGDGGTGIHTPQDLRCVCRSNVADPDAFFQAFDDGPNHFQAHPDVVRTHTGHFDCDCPVHHGPVPPDDDQDDDPPPCSVVSVVSRVVVVQDQPDWDADPVRDTAHHQDPPPPDDDDDDDRDRPDDD

Organism: NCBI:txid699431